Protein AF-A0A1W9R9Z6-F1 (afdb_monomer)

Foldseek 3Di:
DLCVLQVFQDQLLDPDLDLLLDDCAPQLVVVLVLVQVCVVVVLAAAAEAEDPQLCPVSSVVVSVVVDDPVDDDDDDPPDDDDDCPPVVVVVVVSHRHYGYRYAHDLVVLVVSSVSSCVSRVGDQEEEDPVLSVLLCVQCVRRSNSSSQLVSQLSVQCVVVSNSYRYPVSSVVSSVVVD

pLDDT: mean 88.65, std 10.04, range [54.34, 97.69]

Structure (mmCIF, N/CA/C/O backbone):
data_AF-A0A1W9R9Z6-F1
#
_entry.id   AF-A0A1W9R9Z6-F1
#
loop_
_atom_site.group_PDB
_atom_site.id
_atom_site.type_symbol
_atom_site.label_atom_id
_atom_site.label_alt_id
_atom_site.label_comp_id
_atom_site.label_asym_id
_atom_site.label_entity_id
_atom_site.label_seq_id
_atom_site.pdbx_PDB_ins_code
_atom_site.Cartn_x
_atom_site.Cartn_y
_atom_site.Cartn_z
_atom_site.occupancy
_atom_site.B_iso_or_equiv
_atom_site.auth_seq_id
_atom_site.auth_comp_id
_atom_site.auth_asym_id
_atom_site.auth_atom_id
_atom_site.pdbx_PDB_model_num
ATOM 1 N N . MET A 1 1 ? -21.416 -1.329 5.669 1.00 84.00 1 MET A N 1
ATOM 2 C CA . MET A 1 1 ? -21.763 -1.038 7.078 1.00 84.00 1 MET A CA 1
ATOM 3 C C . MET A 1 1 ? -20.663 -0.224 7.761 1.00 84.00 1 MET A C 1
ATOM 5 O O . MET A 1 1 ? -20.931 0.924 8.086 1.00 84.00 1 MET A O 1
ATOM 9 N N . TYR A 1 2 ? -19.414 -0.713 7.849 1.00 92.69 2 TYR A N 1
ATOM 10 C CA . TYR A 1 2 ? -18.311 0.063 8.453 1.00 92.69 2 TYR A CA 1
ATOM 11 C C . TYR A 1 2 ? -18.014 1.398 7.741 1.00 92.69 2 TYR A C 1
ATOM 13 O O . TYR A 1 2 ? -17.644 2.367 8.392 1.00 92.69 2 TYR A O 1
ATOM 21 N N . LEU A 1 3 ? -18.204 1.476 6.413 1.00 93.62 3 LEU A N 1
ATOM 22 C CA . LEU A 1 3 ? -17.973 2.713 5.652 1.00 93.62 3 LEU A CA 1
ATOM 23 C C . LEU A 1 3 ? -18.814 3.877 6.183 1.00 93.62 3 LEU A C 1
ATOM 25 O O . LEU A 1 3 ? -18.279 4.945 6.444 1.00 93.62 3 LEU A O 1
ATOM 29 N N . GLN A 1 4 ? -20.109 3.651 6.415 1.00 93.50 4 GLN A N 1
ATOM 30 C CA . GLN A 1 4 ? -21.003 4.668 6.975 1.00 93.50 4 GLN A CA 1
ATOM 31 C C . GLN A 1 4 ? -20.611 5.026 8.410 1.00 93.50 4 GLN A C 1
ATOM 33 O O . GLN A 1 4 ? -20.574 6.203 8.751 1.00 93.50 4 GLN A O 1
ATOM 38 N N . PHE A 1 5 ? -20.257 4.024 9.221 1.00 94.19 5 PHE A N 1
ATOM 39 C CA . PHE A 1 5 ? -19.813 4.227 10.600 1.00 94.19 5 PHE A CA 1
ATOM 40 C C . PHE A 1 5 ? -18.567 5.125 10.695 1.00 94.19 5 PHE A C 1
ATOM 42 O O . PHE A 1 5 ? -18.506 6.008 11.546 1.00 94.19 5 PHE A O 1
ATOM 49 N N . TYR A 1 6 ? -17.603 4.947 9.786 1.00 94.94 6 TYR A N 1
ATOM 50 C CA . TYR A 1 6 ? -16.378 5.751 9.726 1.00 94.94 6 TYR A CA 1
ATOM 51 C C . TYR A 1 6 ? -16.461 6.976 8.802 1.00 94.94 6 TYR A C 1
ATOM 53 O O . TYR A 1 6 ? -15.487 7.720 8.688 1.00 94.94 6 TYR A O 1
ATOM 61 N N . GLY A 1 7 ? -17.598 7.203 8.138 1.00 93.94 7 GLY A N 1
ATOM 62 C CA . GLY A 1 7 ? -17.772 8.300 7.181 1.00 93.94 7 GLY A CA 1
ATOM 63 C C . GLY A 1 7 ? -16.911 8.180 5.915 1.00 93.94 7 GLY A C 1
ATOM 64 O O . GLY A 1 7 ? -16.536 9.193 5.331 1.00 93.94 7 GLY A O 1
ATOM 65 N N . LEU A 1 8 ? -16.570 6.960 5.500 1.00 94.94 8 LEU A N 1
ATOM 66 C CA . LEU A 1 8 ? -15.811 6.663 4.284 1.00 94.94 8 LEU A CA 1
ATOM 67 C C . LEU A 1 8 ? -16.755 6.505 3.085 1.00 94.94 8 LEU A C 1
ATOM 69 O O . LEU A 1 8 ? -17.851 5.956 3.208 1.00 94.94 8 LEU A O 1
ATOM 73 N N . LYS A 1 9 ? -16.315 6.956 1.909 1.00 93.44 9 LYS A N 1
ATOM 74 C CA . LYS A 1 9 ? -17.087 6.877 0.657 1.00 93.44 9 LYS A CA 1
ATOM 75 C C . LYS A 1 9 ? -16.891 5.549 -0.067 1.00 93.44 9 LYS A C 1
ATOM 77 O O . LYS A 1 9 ? -17.807 5.065 -0.721 1.00 93.44 9 LYS A O 1
ATOM 82 N N . GLU A 1 10 ? -15.709 4.961 0.067 1.00 93.38 10 GLU A N 1
ATOM 83 C CA . GLU A 1 10 ? -15.330 3.699 -0.565 1.00 93.38 10 GLU A CA 1
ATOM 84 C C . GLU A 1 10 ? -14.295 2.948 0.295 1.00 93.38 10 GLU A C 1
ATOM 86 O O . GLU A 1 10 ? -13.687 3.559 1.178 1.00 93.38 10 GLU A O 1
ATOM 91 N N . PRO A 1 11 ? -14.088 1.635 0.087 1.00 93.31 11 PRO A N 1
ATOM 92 C CA . PRO A 1 11 ? -13.121 0.846 0.853 1.00 93.31 11 PRO A CA 1
ATOM 93 C C . PRO A 1 11 ? -11.670 1.328 0.659 1.00 93.31 11 PRO A C 1
ATOM 95 O O . PRO A 1 11 ? -11.115 1.170 -0.432 1.00 93.31 11 PRO A O 1
ATOM 98 N N . PRO A 1 12 ? -10.999 1.858 1.702 1.00 93.94 12 PRO A N 1
ATOM 99 C CA . PRO A 1 12 ? -9.642 2.385 1.574 1.00 93.94 12 PRO A CA 1
ATOM 100 C C . PRO A 1 12 ? -8.599 1.293 1.347 1.00 93.94 12 PRO A C 1
ATOM 102 O O . PRO A 1 12 ? -7.576 1.583 0.739 1.00 93.94 12 PRO A O 1
ATOM 105 N N . PHE A 1 13 ? -8.820 0.058 1.810 1.00 94.25 13 PHE A N 1
ATOM 106 C CA . PHE A 1 13 ? -7.827 -1.022 1.756 1.00 94.25 13 PHE A CA 1
ATOM 107 C C . PHE A 1 13 ? -8.260 -2.214 0.898 1.00 94.25 13 PHE A C 1
ATOM 109 O O . PHE A 1 13 ? -7.645 -3.279 0.954 1.00 94.25 13 PHE A O 1
ATOM 116 N N . GLY A 1 14 ? -9.244 -2.015 0.017 1.00 82.44 14 GLY A N 1
ATOM 117 C CA . GLY A 1 14 ? -9.693 -3.039 -0.922 1.00 82.44 14 GLY A CA 1
ATOM 118 C C . GLY A 1 14 ? -8.568 -3.600 -1.807 1.00 82.44 14 GLY A C 1
ATOM 119 O O . GLY A 1 14 ? -7.551 -2.947 -2.071 1.00 82.44 14 GLY A O 1
ATOM 120 N N . VAL A 1 15 ? -8.785 -4.826 -2.298 1.00 66.56 15 VAL A N 1
ATOM 121 C CA . VAL A 1 15 ? -7.849 -5.613 -3.134 1.00 66.56 15 VAL A CA 1
ATOM 122 C C . VAL A 1 15 ? -7.738 -5.067 -4.573 1.00 66.56 15 VAL A C 1
ATOM 124 O O . VAL A 1 15 ? -7.008 -5.600 -5.411 1.00 66.56 15 VAL A O 1
ATOM 127 N N . THR A 1 16 ? -8.446 -3.985 -4.894 1.00 63.84 16 THR A N 1
ATOM 128 C CA . THR A 1 16 ? -8.497 -3.415 -6.239 1.00 63.84 16 THR A CA 1
ATOM 129 C C . THR A 1 16 ? -7.155 -2.796 -6.645 1.00 63.84 16 THR A C 1
ATOM 131 O O . THR A 1 16 ? -6.545 -2.005 -5.929 1.00 63.84 16 THR A O 1
ATOM 134 N N . CYS A 1 17 ? -6.681 -3.157 -7.844 1.00 66.94 17 CYS A N 1
ATOM 135 C CA . CYS A 1 17 ? -5.532 -2.520 -8.499 1.00 66.94 17 CYS A CA 1
ATOM 136 C C . CYS A 1 17 ? -5.963 -1.208 -9.169 1.00 66.94 17 CYS A C 1
ATOM 138 O O . CYS A 1 17 ? -5.864 -1.083 -10.397 1.00 66.94 17 CYS A O 1
ATOM 140 N N . ASP A 1 18 ? -6.493 -0.297 -8.359 1.00 80.06 18 ASP A N 1
ATOM 141 C CA . ASP A 1 18 ? -6.967 1.019 -8.764 1.00 80.06 18 ASP A CA 1
ATOM 142 C C . ASP A 1 18 ? -5.857 2.061 -8.577 1.00 80.06 18 ASP A C 1
ATOM 144 O O . ASP A 1 18 ? -5.264 2.191 -7.502 1.00 80.06 18 ASP A O 1
ATOM 148 N N . LEU A 1 19 ? -5.557 2.792 -9.651 1.00 83.56 19 LEU A N 1
ATOM 149 C CA . LEU A 1 19 ? -4.496 3.791 -9.671 1.00 83.56 19 LEU A CA 1
ATOM 150 C C . LEU A 1 19 ? -4.815 5.012 -8.806 1.00 83.56 19 LEU A C 1
ATOM 152 O O . LEU A 1 19 ? -3.881 5.685 -8.373 1.00 83.56 19 LEU A O 1
ATOM 156 N N . GLN A 1 20 ? -6.080 5.280 -8.465 1.00 86.50 20 GLN A N 1
ATOM 157 C CA . GLN A 1 20 ? -6.397 6.385 -7.552 1.00 86.50 20 GLN A CA 1
ATOM 158 C C . GLN A 1 20 ? -5.815 6.172 -6.142 1.00 86.50 20 GLN A C 1
ATOM 160 O O . GLN A 1 20 ? -5.528 7.142 -5.435 1.00 86.50 20 GLN A O 1
ATOM 165 N N . PHE A 1 21 ? -5.603 4.905 -5.766 1.00 88.69 21 PHE A N 1
ATOM 166 C CA . PHE A 1 21 ? -4.977 4.471 -4.519 1.00 88.69 21 PHE A CA 1
ATOM 167 C C . PHE A 1 21 ? -3.489 4.135 -4.680 1.00 88.69 21 PHE A C 1
ATOM 169 O O . PHE A 1 21 ? -2.869 3.615 -3.748 1.00 88.69 21 PHE A O 1
ATOM 176 N N . PHE A 1 22 ? -2.884 4.445 -5.829 1.00 90.25 22 PHE A N 1
ATOM 177 C CA . PHE A 1 22 ? -1.457 4.243 -6.025 1.00 90.25 22 PHE A CA 1
ATOM 178 C C . PHE A 1 22 ? -0.651 5.282 -5.241 1.00 90.25 22 PHE A C 1
ATOM 180 O O . PHE A 1 22 ? -0.592 6.461 -5.588 1.00 90.25 22 PHE A O 1
ATOM 187 N N . PHE A 1 23 ? -0.017 4.822 -4.166 1.00 91.56 23 PHE A N 1
ATOM 188 C CA . PHE A 1 23 ? 0.947 5.601 -3.406 1.00 91.56 23 PHE A CA 1
ATOM 189 C C . PHE A 1 23 ? 2.345 5.420 -4.003 1.00 91.56 23 PHE A C 1
ATOM 191 O O . PHE A 1 23 ? 2.901 4.321 -3.998 1.00 91.56 23 PHE A O 1
ATOM 198 N N . GLU A 1 24 ? 2.924 6.512 -4.494 1.00 89.38 24 GLU A N 1
ATOM 199 C CA . GLU A 1 24 ? 4.284 6.533 -5.031 1.00 89.38 24 GLU A CA 1
ATOM 200 C C . GLU A 1 24 ? 5.318 6.601 -3.897 1.00 89.38 24 GLU A C 1
ATOM 202 O O . GLU A 1 24 ? 5.844 7.673 -3.574 1.00 89.38 24 GLU A O 1
ATOM 207 N N . GLY A 1 25 ? 5.608 5.444 -3.295 1.00 91.75 25 GLY A N 1
ATOM 208 C CA . GLY A 1 25 ? 6.746 5.278 -2.391 1.00 91.75 25 GLY A CA 1
ATOM 209 C C . GLY A 1 25 ? 8.078 5.558 -3.094 1.00 91.75 25 GLY A C 1
ATOM 210 O O . GLY A 1 25 ? 8.159 5.600 -4.326 1.00 91.75 25 GLY A O 1
ATOM 211 N N . SER A 1 26 ? 9.139 5.746 -2.315 1.00 92.75 26 SER A N 1
ATOM 212 C CA . SER A 1 26 ? 10.501 5.988 -2.810 1.00 92.75 26 SER A CA 1
ATOM 213 C C . SER A 1 26 ? 10.929 4.948 -3.851 1.00 92.75 26 SER A C 1
ATOM 215 O O . SER A 1 26 ? 11.309 5.314 -4.964 1.00 92.75 26 SER A O 1
ATOM 217 N N . SER A 1 27 ? 10.738 3.660 -3.550 1.00 92.81 27 SER A N 1
ATOM 218 C CA . SER A 1 27 ? 11.100 2.580 -4.471 1.00 92.81 27 SER A CA 1
ATOM 219 C C . SER A 1 27 ? 10.244 2.560 -5.747 1.00 92.81 27 SER A C 1
ATOM 221 O O . SER A 1 27 ? 10.764 2.324 -6.836 1.00 92.81 27 SER A O 1
ATOM 223 N N . HIS A 1 28 ? 8.945 2.888 -5.674 1.00 92.81 28 HIS A N 1
ATOM 224 C CA . HIS A 1 28 ? 8.102 3.006 -6.875 1.00 92.81 28 HIS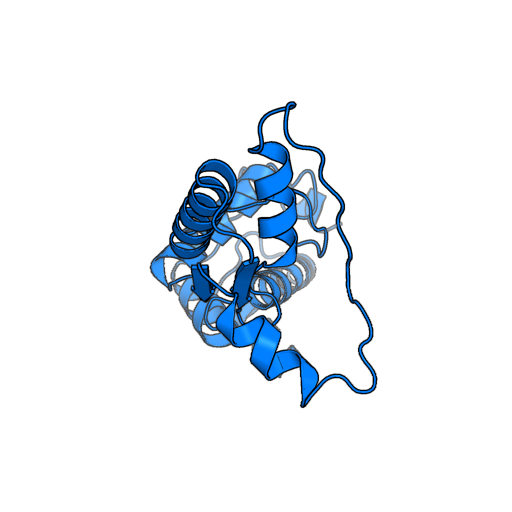 A CA 1
ATOM 225 C C . HIS A 1 28 ? 8.533 4.170 -7.767 1.00 92.81 28 HIS A C 1
ATOM 227 O O . HIS A 1 28 ? 8.545 4.018 -8.988 1.00 92.81 28 HIS A O 1
ATOM 233 N N . LYS A 1 29 ? 8.907 5.315 -7.184 1.00 92.81 29 LYS A N 1
ATOM 234 C CA . LYS A 1 29 ? 9.388 6.485 -7.938 1.00 92.81 29 LYS A CA 1
ATOM 235 C C . LYS A 1 29 ? 10.675 6.176 -8.689 1.00 92.81 29 LYS A C 1
ATOM 237 O O . LYS A 1 29 ? 10.768 6.450 -9.884 1.00 92.81 29 LYS A O 1
ATOM 242 N N . GLU A 1 30 ? 11.641 5.570 -8.009 1.00 93.44 30 GLU A N 1
ATOM 243 C CA . GLU A 1 30 ? 12.903 5.142 -8.615 1.00 93.44 30 GLU A CA 1
ATOM 244 C C . GLU A 1 30 ? 12.685 4.079 -9.701 1.00 93.44 30 GLU A C 1
ATOM 246 O O . GLU A 1 30 ? 13.268 4.170 -10.787 1.00 93.44 30 GLU A O 1
ATOM 251 N N . ALA A 1 31 ? 11.800 3.106 -9.454 1.00 93.56 31 ALA A N 1
ATOM 252 C CA . ALA A 1 31 ? 11.441 2.092 -10.439 1.00 93.56 31 ALA A CA 1
ATOM 253 C C . ALA A 1 31 ? 10.801 2.715 -11.689 1.00 93.56 31 ALA A C 1
ATOM 255 O O . ALA A 1 31 ? 11.206 2.391 -12.806 1.00 93.56 31 ALA A O 1
ATOM 256 N N . LEU A 1 32 ? 9.838 3.634 -11.523 1.00 92.88 32 LEU A N 1
ATOM 257 C CA . LEU A 1 32 ? 9.211 4.356 -12.636 1.00 92.88 32 LEU A CA 1
ATOM 258 C C . LEU A 1 32 ? 10.237 5.169 -13.422 1.00 92.88 32 LEU A C 1
ATOM 260 O O . LEU A 1 32 ? 10.245 5.098 -14.648 1.00 92.88 32 LEU A O 1
ATOM 264 N N . ALA A 1 33 ? 11.119 5.905 -12.743 1.00 91.50 33 ALA A N 1
ATOM 265 C CA . ALA A 1 33 ? 12.170 6.677 -13.398 1.00 91.50 33 ALA A CA 1
ATOM 266 C C . ALA A 1 33 ? 13.101 5.770 -14.220 1.00 91.50 33 ALA A C 1
ATOM 268 O O . ALA A 1 33 ? 13.371 6.059 -15.387 1.00 91.50 33 ALA A O 1
ATOM 269 N N . SER A 1 34 ? 13.510 4.633 -13.649 1.00 90.88 34 SER A N 1
ATOM 270 C CA . SER A 1 34 ? 14.348 3.631 -14.321 1.00 90.88 34 SER A CA 1
ATOM 271 C C . SER A 1 34 ? 13.660 3.031 -15.551 1.00 90.88 34 SER A C 1
ATOM 273 O O . SER A 1 34 ? 14.288 2.870 -16.598 1.00 90.88 34 SER A O 1
ATOM 275 N N . LEU A 1 35 ? 12.361 2.730 -15.447 1.00 91.56 35 LEU A N 1
ATOM 276 C CA . LEU A 1 35 ? 11.544 2.205 -16.544 1.00 91.56 35 LEU A CA 1
ATOM 277 C C . LEU A 1 35 ? 11.384 3.226 -17.671 1.00 91.56 35 LEU A C 1
ATOM 279 O O . LEU A 1 35 ? 11.645 2.909 -18.829 1.00 91.56 35 LEU A O 1
ATOM 283 N N . ILE A 1 36 ? 10.991 4.456 -17.336 1.00 90.44 36 ILE A N 1
ATOM 284 C CA . ILE A 1 36 ? 10.792 5.537 -18.307 1.00 90.44 36 ILE A CA 1
ATOM 285 C C . ILE A 1 36 ? 12.102 5.838 -19.035 1.00 90.44 36 ILE A C 1
ATOM 287 O O . ILE A 1 36 ? 12.107 5.943 -20.260 1.00 90.44 36 ILE A O 1
ATOM 291 N N . TYR A 1 37 ? 13.213 5.938 -18.303 1.00 89.44 37 TYR A N 1
ATOM 292 C CA . TYR A 1 37 ? 14.535 6.135 -18.891 1.00 89.44 37 TYR A CA 1
ATOM 293 C C . TYR A 1 37 ? 14.916 4.973 -19.816 1.00 89.44 37 TYR A C 1
ATOM 295 O O . TYR A 1 37 ? 15.281 5.196 -20.968 1.00 89.44 37 TYR A O 1
ATOM 303 N N . GLY A 1 38 ? 14.765 3.728 -19.354 1.00 89.44 38 GLY A N 1
ATOM 304 C CA . GLY A 1 38 ? 15.086 2.546 -20.149 1.00 89.44 38 GLY A CA 1
ATOM 305 C C . GLY A 1 38 ? 14.285 2.455 -21.453 1.00 89.44 38 GLY A C 1
ATOM 306 O O . GLY A 1 38 ? 14.834 2.070 -22.486 1.00 89.44 38 GLY A O 1
ATOM 307 N N . ILE A 1 39 ? 13.011 2.857 -21.424 1.00 88.94 39 ILE A N 1
ATOM 308 C CA . ILE A 1 39 ? 12.136 2.896 -22.604 1.00 88.94 39 ILE A CA 1
ATOM 309 C C . ILE A 1 39 ? 12.549 4.021 -23.559 1.00 88.94 39 ILE A C 1
ATOM 311 O O . ILE A 1 39 ? 12.677 3.774 -24.758 1.00 88.94 39 ILE A O 1
ATOM 315 N N . LYS A 1 40 ? 12.798 5.236 -23.049 1.00 87.31 40 LYS A N 1
ATOM 316 C CA . LYS A 1 40 ? 13.209 6.394 -23.866 1.00 87.31 40 LYS A CA 1
ATOM 317 C C . LYS A 1 40 ? 14.529 6.151 -24.595 1.00 87.31 40 LYS A C 1
ATOM 319 O O . LYS A 1 40 ? 14.616 6.390 -25.794 1.00 87.31 40 LYS A O 1
ATOM 324 N N . GLU A 1 41 ? 15.508 5.592 -23.893 1.00 88.88 41 GLU A N 1
ATOM 325 C CA . GLU A 1 41 ? 16.829 5.268 -24.439 1.00 88.88 41 GLU A CA 1
ATOM 326 C C . GLU A 1 41 ? 16.852 3.949 -25.232 1.00 88.88 41 GLU A C 1
ATOM 328 O O . GLU A 1 41 ? 17.915 3.498 -25.655 1.00 88.88 41 GLU A O 1
ATOM 333 N N . LYS A 1 42 ? 15.695 3.292 -25.417 1.00 86.50 42 LYS A N 1
ATOM 334 C CA . LYS A 1 42 ? 15.555 2.012 -26.132 1.00 86.50 42 LYS A CA 1
ATOM 335 C C . LYS A 1 42 ? 16.527 0.938 -25.626 1.00 86.50 42 LYS A C 1
ATOM 337 O O . LYS A 1 42 ? 17.059 0.151 -26.408 1.00 86.50 42 LYS A O 1
ATOM 342 N N . LYS A 1 43 ? 16.725 0.858 -24.305 1.00 81.94 43 LYS A N 1
ATOM 343 C CA . LYS A 1 43 ? 17.722 -0.015 -23.654 1.00 81.94 43 LYS A CA 1
ATOM 344 C C . LYS A 1 43 ? 17.388 -1.517 -23.705 1.00 81.94 43 LYS A C 1
ATOM 346 O O . LYS A 1 43 ? 17.980 -2.305 -22.980 1.00 81.94 43 LYS A O 1
ATOM 351 N N . GLY A 1 44 ? 16.465 -1.950 -24.563 1.00 85.38 44 GLY A N 1
ATOM 352 C CA . GLY A 1 44 ? 16.077 -3.353 -24.691 1.00 85.38 44 GLY A CA 1
ATOM 353 C C . GLY A 1 44 ? 15.264 -3.849 -23.492 1.00 85.38 44 GLY A C 1
ATOM 354 O O . GLY A 1 44 ? 14.231 -3.266 -23.168 1.00 85.38 44 GLY A O 1
ATOM 355 N N . LEU A 1 45 ? 15.687 -4.954 -22.863 1.00 88.12 45 LEU A N 1
ATOM 356 C CA . LEU A 1 45 ? 14.923 -5.579 -21.778 1.00 88.12 45 LEU A CA 1
ATOM 357 C C . LEU A 1 45 ? 15.170 -4.883 -20.436 1.00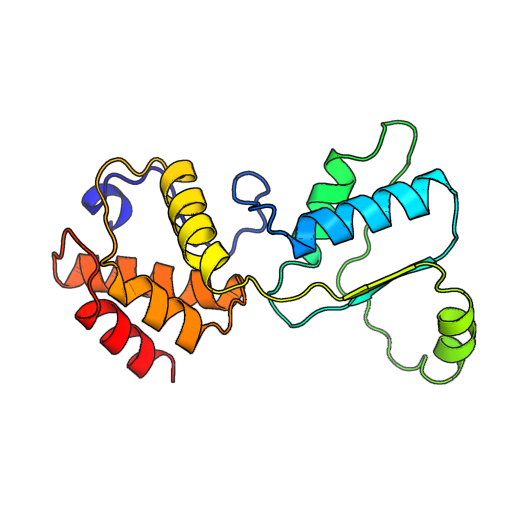 88.12 45 LEU A C 1
ATOM 359 O O . LEU A 1 45 ? 16.311 -4.663 -20.023 1.00 88.12 45 LEU A O 1
ATOM 363 N N . ILE A 1 46 ? 14.079 -4.625 -19.719 1.00 89.75 46 ILE A N 1
ATOM 364 C CA . ILE A 1 46 ? 14.077 -4.082 -18.361 1.00 89.75 46 ILE A CA 1
ATOM 365 C C . ILE A 1 46 ? 13.417 -5.109 -17.441 1.00 89.75 46 ILE A C 1
ATOM 367 O O . ILE A 1 46 ? 12.324 -5.593 -17.733 1.00 89.75 46 ILE A O 1
ATOM 371 N N . LEU A 1 47 ? 14.073 -5.450 -16.334 1.00 89.19 47 LEU A N 1
ATOM 372 C CA . LEU A 1 47 ? 13.575 -6.390 -15.336 1.00 89.19 47 LEU A CA 1
ATOM 373 C C . LEU A 1 47 ? 13.219 -5.654 -14.045 1.00 89.19 47 LEU A C 1
ATOM 375 O O . LEU A 1 47 ? 14.087 -5.070 -13.397 1.00 89.19 47 LEU A O 1
ATOM 379 N N . ILE A 1 48 ? 11.960 -5.779 -13.630 1.00 90.44 48 ILE A N 1
ATOM 380 C CA . ILE A 1 48 ? 11.514 -5.413 -12.285 1.00 90.44 48 ILE A CA 1
ATOM 381 C C . ILE A 1 48 ? 11.308 -6.689 -11.477 1.00 90.44 48 ILE A C 1
ATOM 383 O O . ILE A 1 48 ? 10.488 -7.536 -11.833 1.00 90.44 48 ILE A O 1
ATOM 387 N N . THR A 1 49 ? 12.042 -6.824 -10.378 1.00 90.56 49 THR A N 1
ATOM 388 C CA . THR A 1 49 ? 11.806 -7.866 -9.368 1.00 90.56 49 THR A CA 1
ATOM 389 C C . THR A 1 49 ? 11.230 -7.245 -8.100 1.00 90.56 49 THR A C 1
ATOM 391 O O . THR A 1 49 ? 11.100 -6.031 -8.007 1.00 90.56 49 THR A O 1
ATOM 394 N N . GLY A 1 50 ? 10.818 -8.067 -7.142 1.00 90.25 50 GLY A N 1
ATOM 395 C CA . GLY A 1 50 ? 10.242 -7.607 -5.879 1.00 90.25 50 GLY A CA 1
ATOM 396 C C . GLY A 1 50 ? 9.412 -8.711 -5.247 1.00 90.25 50 GLY A C 1
ATOM 397 O O . GLY A 1 50 ? 8.978 -9.633 -5.950 1.00 90.25 50 GLY A O 1
ATOM 398 N N . GLU A 1 51 ? 9.154 -8.616 -3.953 1.00 90.06 51 GLU A N 1
ATOM 399 C CA . GLU A 1 51 ? 8.370 -9.614 -3.226 1.00 90.06 51 GLU A CA 1
ATOM 400 C C . GLU A 1 51 ? 6.902 -9.660 -3.677 1.00 90.06 51 GLU A C 1
ATOM 402 O O . GLU A 1 51 ? 6.407 -8.825 -4.450 1.00 90.06 51 GLU A O 1
ATOM 407 N N . VAL A 1 52 ? 6.173 -10.692 -3.264 1.00 89.06 52 VAL A N 1
ATOM 408 C CA . VAL A 1 52 ? 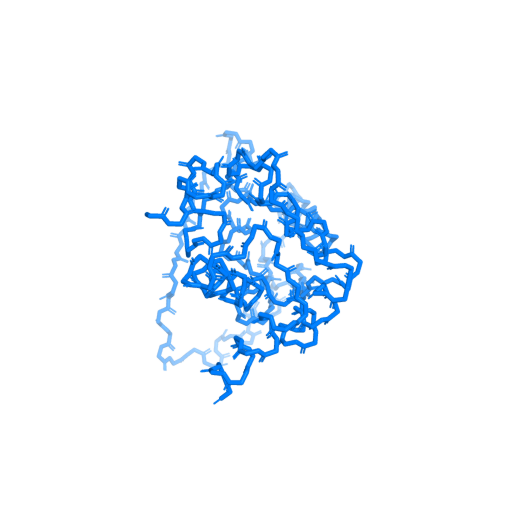4.742 -10.797 -3.564 1.00 89.06 52 VAL A CA 1
ATOM 409 C C . VAL A 1 52 ? 4.000 -9.675 -2.830 1.00 89.06 52 VAL A C 1
ATOM 411 O O . VAL A 1 52 ? 4.152 -9.496 -1.634 1.00 89.06 52 VAL A O 1
ATOM 414 N N . GLY A 1 53 ? 3.182 -8.901 -3.551 1.00 88.31 53 GLY A N 1
ATOM 415 C CA . GLY A 1 53 ? 2.362 -7.845 -2.941 1.00 88.31 53 GLY A CA 1
ATOM 416 C C . GLY A 1 53 ? 2.994 -6.448 -2.851 1.00 88.31 53 GLY A C 1
ATOM 417 O O . GLY A 1 53 ? 2.270 -5.518 -2.512 1.00 88.31 53 GLY A O 1
ATOM 418 N N . VAL A 1 54 ? 4.261 -6.252 -3.249 1.00 92.38 54 VAL A N 1
ATOM 419 C CA . VAL A 1 54 ? 4.940 -4.924 -3.271 1.00 92.38 54 VAL A CA 1
ATOM 420 C C . VAL A 1 54 ? 4.432 -3.956 -4.348 1.00 92.38 54 VAL A C 1
ATOM 422 O O . VAL A 1 54 ? 4.820 -2.794 -4.403 1.00 92.38 54 VAL A O 1
ATOM 425 N N . GLY A 1 55 ? 3.544 -4.422 -5.229 1.00 90.56 55 GLY A N 1
ATOM 426 C CA . GLY A 1 55 ? 2.917 -3.564 -6.232 1.00 90.56 55 GLY A CA 1
ATOM 427 C C . GLY A 1 55 ? 3.588 -3.558 -7.609 1.00 90.56 55 GLY A C 1
ATOM 428 O O . GLY A 1 55 ? 3.452 -2.592 -8.349 1.00 90.56 55 GLY A O 1
ATOM 429 N N . LYS A 1 56 ? 4.250 -4.647 -8.015 1.00 91.56 56 LYS A N 1
ATOM 430 C CA . LYS A 1 56 ? 4.775 -4.783 -9.391 1.00 91.56 56 LYS A CA 1
ATOM 431 C C . LYS A 1 56 ? 3.690 -4.547 -10.459 1.00 91.56 56 LYS A C 1
ATOM 433 O O . LYS A 1 56 ? 3.906 -3.804 -11.405 1.00 91.56 56 LYS A O 1
ATOM 438 N N . THR A 1 57 ? 2.496 -5.116 -10.277 1.00 89.31 57 THR A N 1
ATOM 439 C CA . THR A 1 57 ? 1.375 -4.937 -11.218 1.00 89.31 57 THR A CA 1
ATOM 440 C C . THR A 1 57 ? 0.839 -3.504 -11.234 1.00 89.31 57 THR A C 1
ATOM 442 O O . THR A 1 57 ? 0.538 -2.989 -12.308 1.00 89.31 57 THR A O 1
ATOM 445 N N . ILE A 1 58 ? 0.737 -2.842 -10.072 1.00 89.81 58 ILE A N 1
ATOM 446 C CA . ILE A 1 58 ? 0.281 -1.444 -10.024 1.00 89.81 58 ILE A CA 1
ATOM 447 C C . ILE A 1 58 ? 1.328 -0.509 -10.641 1.00 89.81 58 ILE A C 1
ATOM 449 O O . ILE A 1 58 ? 0.961 0.401 -11.373 1.00 89.81 58 ILE A O 1
ATOM 453 N N . LEU A 1 59 ? 2.620 -0.807 -10.462 1.00 90.88 59 LEU A N 1
ATOM 454 C CA . LEU A 1 59 ? 3.722 -0.107 -11.119 1.00 90.88 59 LEU A CA 1
ATOM 455 C C . LEU A 1 59 ? 3.625 -0.212 -12.648 1.00 90.88 59 LEU A C 1
ATOM 457 O O . LEU A 1 59 ? 3.763 0.799 -13.330 1.00 90.88 59 LEU A O 1
ATOM 461 N N . CYS A 1 60 ? 3.346 -1.403 -13.193 1.00 89.62 60 CYS A N 1
ATOM 462 C CA . CYS A 1 60 ? 3.131 -1.575 -14.633 1.00 89.62 60 CYS A CA 1
ATOM 463 C C . CYS A 1 60 ? 1.964 -0.720 -15.140 1.00 89.62 60 CYS A C 1
ATOM 465 O O . CYS A 1 60 ? 2.097 -0.071 -16.171 1.00 89.62 60 CYS A O 1
ATOM 467 N N . LYS A 1 61 ? 0.842 -0.676 -14.410 1.00 88.81 61 LYS A N 1
ATOM 468 C CA . LYS A 1 61 ? -0.290 0.192 -14.764 1.00 88.81 61 LYS A CA 1
ATOM 469 C C . LYS A 1 61 ? 0.069 1.678 -14.696 1.00 88.81 61 LYS A C 1
ATOM 471 O O . LYS A 1 61 ? -0.218 2.407 -15.635 1.00 88.81 61 LYS A O 1
ATOM 476 N N . ALA A 1 62 ? 0.752 2.107 -13.637 1.00 90.44 62 ALA A N 1
ATOM 477 C CA . ALA A 1 62 ? 1.189 3.490 -13.473 1.00 90.44 62 ALA A CA 1
ATOM 478 C C . ALA A 1 62 ? 2.189 3.918 -14.558 1.00 90.44 62 ALA A C 1
ATOM 480 O O . ALA A 1 62 ? 2.179 5.066 -14.991 1.00 90.44 62 ALA A O 1
ATOM 481 N N . LEU A 1 63 ? 3.040 2.997 -15.021 1.00 91.12 63 LEU A N 1
ATOM 482 C CA . LEU A 1 63 ? 3.922 3.242 -16.155 1.00 91.12 63 LEU A CA 1
ATOM 483 C C . LEU A 1 63 ? 3.114 3.530 -17.424 1.00 91.12 63 LEU A C 1
ATOM 485 O O . LEU A 1 63 ? 3.444 4.480 -18.120 1.00 91.12 63 LEU A O 1
ATOM 489 N N . MET A 1 64 ? 2.062 2.755 -17.709 1.00 88.31 64 MET A N 1
ATOM 490 C CA . MET A 1 64 ? 1.241 2.942 -18.914 1.00 88.31 64 MET A CA 1
ATOM 491 C C . MET A 1 64 ? 0.601 4.333 -18.980 1.00 88.31 64 MET A C 1
ATOM 493 O O . MET A 1 64 ? 0.629 4.940 -20.042 1.00 88.31 64 MET A O 1
ATOM 497 N N . GLU A 1 65 ? 0.128 4.868 -17.852 1.00 87.94 65 GLU A N 1
ATOM 498 C CA . GLU A 1 65 ? -0.404 6.242 -17.769 1.00 87.94 65 GLU A CA 1
ATOM 499 C C . GLU A 1 65 ? 0.662 7.323 -18.016 1.00 87.94 65 GLU A C 1
ATOM 501 O O . GLU A 1 65 ? 0.354 8.423 -18.468 1.00 87.94 65 GLU A O 1
ATOM 506 N N . LYS A 1 66 ? 1.932 7.036 -17.697 1.00 88.38 66 LYS A N 1
ATOM 507 C CA . LYS A 1 66 ? 3.048 7.990 -17.827 1.00 88.38 66 LYS A CA 1
ATOM 508 C C . LYS A 1 66 ? 3.779 7.884 -19.169 1.00 88.38 66 LYS A C 1
ATOM 510 O O . LYS A 1 66 ? 4.661 8.703 -19.444 1.00 88.38 66 LYS A O 1
ATOM 515 N N . LEU A 1 67 ? 3.474 6.877 -19.989 1.00 87.31 67 LEU A N 1
ATOM 516 C CA . LEU A 1 67 ? 4.092 6.711 -21.300 1.00 87.31 67 LEU A CA 1
ATOM 517 C C . LEU A 1 67 ? 3.454 7.661 -22.326 1.00 87.31 67 LEU A C 1
ATOM 519 O O . LEU A 1 67 ? 2.244 7.874 -22.308 1.00 87.31 67 LEU A O 1
ATOM 523 N N . PRO A 1 68 ? 4.250 8.237 -23.245 1.00 82.94 68 PRO A N 1
ATOM 524 C CA . PRO A 1 68 ? 3.708 9.084 -24.297 1.00 82.94 68 PRO A CA 1
ATOM 525 C C . PRO A 1 68 ? 2.846 8.265 -25.264 1.00 82.94 68 PRO A C 1
ATOM 527 O O . PRO A 1 68 ? 3.119 7.090 -25.514 1.00 82.94 68 PRO A O 1
ATOM 530 N N . SER A 1 69 ? 1.862 8.916 -25.888 1.00 83.31 69 SER A N 1
ATOM 531 C CA . SER A 1 69 ? 0.934 8.303 -26.855 1.00 83.31 69 SER A CA 1
ATOM 532 C C . SER A 1 69 ? 1.612 7.685 -28.086 1.00 83.31 69 SER A C 1
ATOM 534 O O . SER A 1 69 ? 1.009 6.877 -28.788 1.00 83.31 69 SER A O 1
ATOM 536 N N . SER A 1 70 ? 2.878 8.024 -28.345 1.00 85.06 70 SER A N 1
ATOM 537 C CA . SER A 1 70 ? 3.704 7.425 -29.398 1.00 85.06 70 SER A CA 1
ATOM 538 C C . SER A 1 70 ? 4.162 5.993 -29.091 1.00 85.06 70 SER A C 1
ATOM 540 O O . SER A 1 70 ? 4.644 5.297 -29.988 1.00 85.06 70 SER A O 1
ATOM 542 N N . VAL A 1 71 ? 4.024 5.529 -27.845 1.00 84.75 71 VAL A N 1
ATOM 543 C CA . VAL A 1 71 ? 4.423 4.184 -27.420 1.00 84.75 71 VAL A CA 1
ATOM 544 C C . VAL A 1 71 ? 3.206 3.266 -27.427 1.00 84.75 71 VAL A C 1
ATOM 546 O O . VAL A 1 71 ? 2.290 3.410 -26.624 1.00 84.75 71 VAL A O 1
ATOM 549 N N . ARG A 1 72 ? 3.215 2.264 -28.311 1.00 85.19 72 ARG A N 1
ATOM 550 C CA . ARG A 1 72 ? 2.232 1.174 -28.267 1.00 85.19 72 ARG A CA 1
ATOM 551 C C . ARG A 1 72 ? 2.615 0.184 -27.174 1.00 85.19 72 ARG A C 1
ATOM 553 O O . ARG A 1 72 ? 3.729 -0.339 -27.182 1.00 85.19 72 ARG A O 1
ATOM 560 N N . VAL A 1 73 ? 1.687 -0.090 -26.262 1.00 85.81 73 VAL A N 1
ATOM 561 C CA . VAL A 1 73 ? 1.899 -0.999 -25.130 1.00 85.81 73 VAL A CA 1
ATOM 562 C C . VAL A 1 73 ? 1.094 -2.281 -25.324 1.00 85.81 73 VAL A C 1
ATOM 564 O O . VAL A 1 73 ? -0.082 -2.237 -25.670 1.00 85.81 73 VAL A O 1
ATOM 567 N N . SER A 1 74 ? 1.727 -3.425 -25.063 1.00 86.56 74 SER A N 1
ATOM 568 C CA . SER A 1 74 ? 1.054 -4.713 -24.878 1.00 86.56 74 SER A CA 1
ATOM 569 C C . SER A 1 74 ? 1.448 -5.279 -23.516 1.00 86.56 74 SER A C 1
ATOM 571 O O . SER A 1 74 ? 2.634 -5.310 -23.181 1.00 86.56 74 SER A O 1
ATOM 573 N N . LEU A 1 75 ? 0.460 -5.683 -22.715 1.00 83.19 75 LEU A N 1
ATOM 574 C CA . LEU A 1 75 ? 0.654 -6.185 -21.357 1.00 83.19 75 LEU A CA 1
ATOM 575 C C . LEU A 1 75 ? 0.277 -7.667 -21.287 1.00 83.19 75 LEU A C 1
ATOM 577 O O . LEU A 1 75 ? -0.881 -8.030 -21.472 1.00 83.19 75 LEU A O 1
ATOM 581 N N . LEU A 1 76 ? 1.252 -8.508 -20.951 1.00 82.31 76 LEU A N 1
ATOM 582 C CA . LEU A 1 76 ? 1.051 -9.928 -20.665 1.00 82.31 76 LEU A CA 1
ATOM 583 C C . LEU A 1 76 ? 1.128 -10.146 -19.153 1.00 82.31 76 LEU A C 1
ATOM 585 O O . LEU A 1 76 ? 2.169 -9.913 -18.537 1.00 82.31 76 LEU A O 1
ATOM 589 N N . LEU A 1 77 ? 0.025 -10.584 -18.551 1.00 76.00 77 LEU A N 1
ATOM 590 C CA . LEU A 1 77 ? -0.054 -10.889 -17.123 1.00 76.00 77 LEU A CA 1
ATOM 591 C C . LEU A 1 77 ? 0.025 -12.402 -16.905 1.00 76.00 77 LEU A C 1
ATOM 593 O O . LEU A 1 77 ? -0.625 -13.160 -17.615 1.00 76.00 77 LEU A O 1
ATOM 597 N N . ASN A 1 78 ? 0.797 -12.823 -15.899 1.00 69.69 78 ASN A N 1
ATOM 598 C CA . ASN A 1 78 ? 0.943 -14.221 -15.471 1.00 69.69 78 ASN A CA 1
ATOM 599 C C . ASN A 1 78 ? 1.267 -15.221 -16.605 1.00 69.69 78 ASN A C 1
ATOM 601 O O . ASN A 1 78 ? 0.568 -16.226 -16.745 1.00 69.69 78 ASN A O 1
ATOM 605 N N . PRO A 1 79 ? 2.314 -14.988 -17.419 1.00 63.75 79 PRO A N 1
ATOM 606 C CA . PRO A 1 79 ? 2.706 -15.963 -18.428 1.00 63.75 79 PRO A CA 1
ATOM 607 C C . PRO A 1 79 ? 3.172 -17.259 -17.748 1.00 63.75 79 PRO A C 1
ATOM 609 O O . PRO A 1 79 ? 4.123 -17.257 -16.963 1.00 63.75 79 PRO A O 1
ATOM 612 N N . TYR A 1 80 ? 2.491 -18.366 -18.038 1.00 62.91 80 TYR A N 1
ATOM 613 C CA . TYR A 1 80 ? 2.900 -19.693 -17.588 1.00 62.91 80 TYR A CA 1
ATOM 614 C C . TYR A 1 80 ? 4.082 -20.150 -18.449 1.00 62.91 80 TYR A C 1
ATOM 616 O O . TYR A 1 80 ? 3.964 -20.246 -19.670 1.00 62.91 80 TYR A O 1
ATOM 624 N N . PHE A 1 81 ? 5.235 -20.411 -17.834 1.00 62.03 81 PHE A N 1
ATOM 625 C CA . PHE A 1 81 ? 6.425 -20.889 -18.537 1.00 62.03 81 PHE A CA 1
ATOM 626 C C . PHE A 1 81 ? 6.805 -22.265 -18.002 1.00 62.03 81 PHE A C 1
ATOM 628 O O . PHE A 1 81 ? 7.376 -22.368 -16.920 1.00 62.03 81 PHE A O 1
ATOM 635 N N . SER A 1 82 ? 6.490 -23.319 -18.755 1.00 58.41 82 SER A N 1
ATOM 636 C CA . SER A 1 82 ? 6.714 -24.699 -18.319 1.00 58.41 82 SER A CA 1
ATOM 637 C C . SER A 1 82 ? 8.182 -25.148 -18.369 1.00 58.41 82 SER A C 1
ATOM 639 O O . SER A 1 82 ? 8.521 -26.053 -17.623 1.00 58.41 82 SER A O 1
ATOM 641 N N . GLU A 1 83 ? 9.082 -24.537 -19.168 1.00 55.34 83 GLU A N 1
ATOM 642 C CA . GLU A 1 83 ? 10.388 -25.194 -19.434 1.00 55.34 83 GLU A CA 1
ATOM 643 C C . GLU A 1 83 ? 11.551 -24.309 -19.977 1.00 55.34 83 GLU A C 1
ATOM 645 O O . GLU A 1 83 ? 12.361 -24.739 -20.795 1.00 55.34 83 GLU A O 1
ATOM 650 N N . ILE A 1 84 ? 11.702 -23.043 -19.554 1.00 56.56 84 ILE A N 1
ATOM 651 C CA . ILE A 1 84 ? 12.673 -22.094 -20.181 1.00 56.56 84 ILE A CA 1
ATOM 652 C C . ILE A 1 84 ? 13.985 -21.912 -19.381 1.00 56.56 84 ILE A C 1
ATOM 654 O O . ILE A 1 84 ? 14.731 -20.961 -19.597 1.00 56.56 84 ILE A O 1
ATOM 658 N N . GLN A 1 85 ? 14.355 -22.803 -18.458 1.00 56.50 85 GLN A N 1
ATOM 659 C CA . GLN A 1 85 ? 15.504 -22.531 -17.570 1.00 56.50 85 GLN A CA 1
ATOM 660 C C . GLN A 1 85 ? 16.848 -22.305 -18.304 1.00 56.50 85 GLN A C 1
ATOM 662 O O . GLN A 1 85 ? 17.600 -21.401 -17.921 1.00 56.50 85 GLN A O 1
ATOM 667 N N . SER A 1 86 ? 17.132 -23.030 -19.397 1.00 54.34 86 SER A N 1
ATOM 668 C CA . SER A 1 86 ? 18.369 -22.843 -20.182 1.00 54.34 86 SER A CA 1
ATOM 669 C C . SER A 1 86 ? 18.321 -21.609 -21.102 1.00 54.34 86 SER A C 1
ATOM 671 O O . SER A 1 86 ? 19.277 -20.830 -21.151 1.00 54.34 86 SER A O 1
ATOM 673 N N . LYS A 1 87 ? 17.180 -21.353 -21.760 1.00 58.50 87 LYS A N 1
ATOM 674 C CA . LYS A 1 87 ? 16.956 -20.191 -22.647 1.00 58.50 87 LYS A CA 1
ATOM 675 C C . LYS A 1 87 ? 16.877 -18.856 -21.886 1.00 58.50 87 LYS A C 1
ATOM 677 O O . LYS A 1 87 ? 17.196 -17.807 -22.445 1.00 58.50 87 LYS A O 1
ATOM 682 N N . LEU A 1 88 ? 16.558 -18.875 -20.589 1.00 64.31 88 LEU A N 1
ATOM 683 C CA . LEU A 1 88 ? 16.560 -17.679 -19.739 1.00 64.31 88 LEU A CA 1
ATOM 684 C C . LEU A 1 88 ? 17.963 -17.086 -19.529 1.00 64.31 88 LEU A C 1
ATOM 686 O O . LEU A 1 88 ? 18.066 -15.899 -19.234 1.00 64.31 88 LEU A O 1
ATOM 690 N N . ARG A 1 89 ? 19.058 -17.846 -19.709 1.00 67.06 89 ARG A N 1
ATOM 691 C CA . ARG A 1 89 ? 20.424 -17.296 -19.577 1.00 67.06 89 ARG A CA 1
ATOM 692 C C . ARG A 1 89 ? 20.728 -16.233 -20.636 1.00 67.06 89 ARG A C 1
ATOM 694 O O . ARG A 1 89 ? 21.283 -15.195 -20.287 1.00 67.06 89 ARG A O 1
ATOM 701 N N . GLN A 1 90 ? 20.335 -16.465 -21.888 1.00 71.69 90 GLN A N 1
ATOM 702 C CA . GLN A 1 90 ? 20.526 -15.495 -22.974 1.00 71.69 90 GLN A CA 1
ATOM 703 C C . GLN A 1 90 ? 19.655 -14.248 -22.771 1.00 71.69 90 GLN A C 1
ATOM 705 O O . GLN A 1 90 ? 20.111 -13.130 -22.993 1.00 71.69 90 GLN A O 1
ATOM 710 N N . LEU A 1 91 ? 18.424 -14.424 -22.277 1.00 73.31 91 LEU A N 1
ATOM 711 C CA . LEU A 1 91 ? 17.553 -13.306 -21.904 1.00 73.31 91 LEU A CA 1
ATOM 712 C C . LEU A 1 91 ? 18.139 -12.498 -20.744 1.00 73.31 91 LEU A C 1
ATOM 714 O O . LEU A 1 91 ? 18.148 -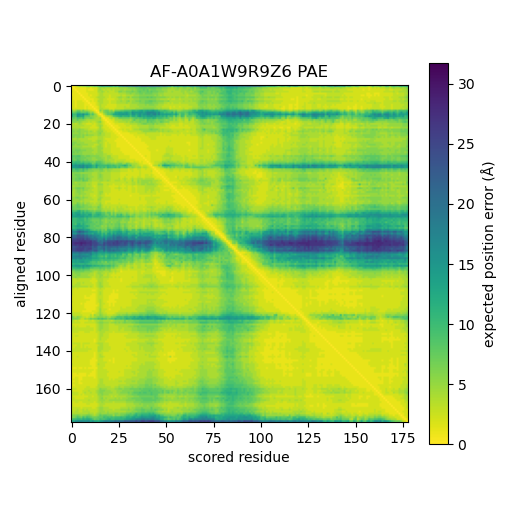11.274 -20.814 1.00 73.31 91 LEU A O 1
ATOM 718 N N . ARG A 1 92 ? 18.701 -13.163 -19.725 1.00 74.81 92 ARG A N 1
ATOM 719 C CA . ARG A 1 92 ? 19.369 -12.500 -18.595 1.00 74.81 92 ARG A CA 1
ATOM 720 C C . ARG A 1 92 ? 20.507 -11.583 -19.041 1.00 74.81 92 ARG A C 1
ATOM 722 O O . ARG A 1 92 ? 20.629 -10.497 -18.493 1.00 74.81 92 ARG A O 1
ATOM 729 N N . GLN A 1 93 ? 21.293 -11.979 -20.045 1.00 77.50 93 GLN A N 1
ATOM 730 C CA . GLN A 1 93 ? 22.371 -11.145 -20.600 1.00 77.50 93 GLN A CA 1
ATOM 731 C C . GLN A 1 93 ? 21.866 -9.905 -21.354 1.00 77.50 93 GLN A C 1
ATOM 733 O O . GLN A 1 93 ? 22.628 -8.968 -21.561 1.00 77.50 93 GLN A O 1
ATOM 738 N N . ARG A 1 94 ? 20.593 -9.886 -21.767 1.00 81.44 94 ARG A N 1
ATOM 739 C CA . ARG A 1 94 ? 19.964 -8.762 -22.477 1.00 81.44 94 ARG A CA 1
ATOM 740 C C . ARG A 1 94 ? 19.170 -7.831 -21.556 1.00 81.44 94 ARG A C 1
ATOM 742 O O . ARG A 1 94 ? 18.584 -6.869 -22.046 1.00 81.44 94 ARG A O 1
ATOM 749 N N . ILE A 1 95 ? 19.133 -8.113 -20.251 1.00 84.94 95 ILE A N 1
ATOM 750 C CA . ILE A 1 95 ? 18.533 -7.229 -19.247 1.00 84.94 95 ILE A CA 1
ATOM 751 C C . ILE A 1 95 ? 19.496 -6.071 -19.012 1.00 84.94 95 ILE A C 1
ATOM 753 O O . ILE A 1 95 ? 20.517 -6.232 -18.349 1.00 84.94 95 ILE A O 1
ATOM 757 N N . PHE A 1 96 ? 19.161 -4.904 -19.550 1.00 84.44 96 PHE A N 1
ATOM 758 C CA . PHE A 1 96 ? 19.990 -3.711 -19.416 1.00 84.44 96 PHE A CA 1
ATOM 759 C C . PHE A 1 96 ? 19.711 -2.972 -18.109 1.00 84.44 96 PHE A C 1
ATOM 761 O O . PHE A 1 96 ? 20.617 -2.453 -17.464 1.00 84.44 96 PHE A O 1
ATOM 768 N N . VAL A 1 97 ? 18.441 -2.925 -17.709 1.00 84.44 97 VAL A N 1
ATOM 769 C CA . VAL A 1 97 ? 18.012 -2.284 -16.466 1.00 84.44 97 VAL A CA 1
ATOM 770 C C . VAL A 1 97 ? 17.411 -3.351 -15.570 1.00 84.44 97 VAL A C 1
ATOM 772 O O . VAL A 1 97 ? 16.474 -4.044 -15.962 1.00 84.44 97 VAL A O 1
ATOM 775 N N . LYS A 1 98 ? 17.940 -3.477 -14.356 1.00 87.88 98 LYS A N 1
ATOM 776 C CA . LYS A 1 98 ? 17.381 -4.327 -13.309 1.00 87.88 98 LYS A CA 1
ATOM 777 C C . LYS A 1 98 ? 17.091 -3.459 -12.096 1.00 87.88 98 LYS A C 1
ATOM 779 O O . LYS A 1 98 ? 18.013 -2.877 -11.537 1.00 87.88 98 LYS A O 1
ATOM 784 N N . TYR A 1 99 ? 15.833 -3.411 -11.682 1.00 90.25 99 TYR A N 1
ATOM 785 C CA . TYR A 1 99 ? 15.428 -2.734 -10.455 1.00 90.25 99 TYR A CA 1
ATOM 786 C C . TYR A 1 99 ? 14.679 -3.714 -9.551 1.00 90.25 99 TYR A C 1
ATOM 788 O O . TYR A 1 99 ? 13.869 -4.518 -10.021 1.00 90.25 99 TYR A O 1
ATOM 796 N N . HIS A 1 100 ? 14.977 -3.674 -8.256 1.00 90.75 100 HIS A N 1
ATOM 797 C CA . HIS A 1 100 ? 14.271 -4.452 -7.248 1.00 90.75 100 HIS A CA 1
ATOM 798 C C . HIS A 1 100 ? 13.310 -3.528 -6.507 1.00 90.75 100 HIS A C 1
ATOM 800 O O . HIS A 1 100 ? 13.742 -2.597 -5.837 1.00 90.75 100 HIS A O 1
ATOM 806 N N . LEU A 1 101 ? 12.013 -3.770 -6.668 1.00 92.56 101 LEU A N 1
ATOM 807 C CA . LEU A 1 101 ? 10.966 -3.027 -5.988 1.00 92.56 101 LEU A CA 1
ATOM 808 C C . LEU A 1 101 ? 10.884 -3.497 -4.536 1.00 92.56 101 LEU A C 1
ATOM 810 O O . LEU A 1 101 ? 10.377 -4.589 -4.259 1.00 92.56 101 LEU A O 1
ATOM 814 N N . SER A 1 102 ? 11.400 -2.661 -3.644 1.00 94.25 102 SER A N 1
ATOM 815 C CA . SER A 1 102 ? 11.458 -2.925 -2.211 1.00 94.25 102 SER A CA 1
ATOM 816 C C . SER A 1 102 ? 10.118 -2.615 -1.529 1.00 94.25 102 SER A C 1
ATOM 818 O O . SER A 1 102 ? 9.359 -1.770 -2.020 1.00 94.25 102 SER A O 1
ATOM 820 N N . PRO A 1 103 ? 9.815 -3.268 -0.392 1.00 96.25 103 PRO A N 1
ATOM 821 C CA . PRO A 1 103 ? 8.706 -2.881 0.478 1.00 96.25 103 PRO A CA 1
ATOM 822 C C . PRO A 1 103 ? 8.802 -1.419 0.949 1.00 96.25 103 PRO A C 1
ATOM 824 O O . PRO A 1 103 ? 9.862 -0.792 0.876 1.00 96.25 103 PRO A O 1
ATOM 827 N N . LEU A 1 104 ? 7.685 -0.877 1.439 1.00 96.56 104 LEU A N 1
ATOM 828 C CA . LEU A 1 104 ? 7.638 0.469 2.010 1.00 96.56 104 LEU A CA 1
ATOM 829 C C . LEU A 1 104 ? 8.456 0.532 3.300 1.00 96.56 104 LEU A C 1
ATOM 831 O O . LEU A 1 104 ? 8.366 -0.357 4.146 1.00 96.56 104 LEU A O 1
ATOM 835 N N . ARG A 1 105 ? 9.205 1.616 3.494 1.00 96.12 105 ARG A N 1
ATOM 836 C CA . ARG A 1 105 ? 9.903 1.850 4.763 1.00 96.12 105 ARG A CA 1
ATOM 837 C C . ARG A 1 105 ? 8.913 2.168 5.877 1.00 96.12 105 ARG A C 1
ATOM 839 O O . ARG A 1 105 ? 7.788 2.607 5.622 1.00 96.12 105 ARG A O 1
ATOM 846 N N . LYS A 1 106 ? 9.354 2.026 7.125 1.00 95.06 106 LYS A N 1
ATOM 847 C CA . LYS A 1 106 ? 8.541 2.318 8.312 1.00 95.06 106 LYS A CA 1
ATOM 848 C C . LYS A 1 106 ? 7.925 3.723 8.266 1.00 95.06 106 LYS A C 1
ATOM 850 O O . LYS A 1 106 ? 6.737 3.895 8.527 1.00 95.06 106 LYS A O 1
ATOM 855 N N . GLU A 1 107 ? 8.690 4.719 7.821 1.00 94.56 107 GLU A N 1
ATOM 856 C CA . GLU A 1 107 ? 8.240 6.113 7.708 1.00 94.56 107 GLU A CA 1
ATOM 857 C C . GLU A 1 107 ? 7.243 6.332 6.555 1.00 94.56 107 GLU A C 1
ATOM 859 O O . GLU A 1 107 ? 6.534 7.342 6.511 1.00 94.56 107 GLU A O 1
ATOM 864 N N . GLU A 1 108 ? 7.198 5.409 5.593 1.00 96.81 108 GLU A N 1
ATOM 865 C CA . GLU A 1 108 ? 6.286 5.435 4.450 1.00 96.81 108 GLU A CA 1
ATOM 866 C C . GLU A 1 108 ? 4.966 4.722 4.747 1.00 96.81 108 GLU A C 1
ATOM 868 O O . GLU A 1 108 ? 3.950 5.114 4.179 1.00 96.81 108 GLU A O 1
ATOM 873 N N . VAL A 1 109 ? 4.938 3.742 5.658 1.00 97.50 109 VAL A N 1
ATOM 874 C CA . VAL A 1 109 ? 3.709 3.007 6.012 1.00 97.50 109 VAL A CA 1
ATOM 875 C C . VAL A 1 109 ? 2.620 3.942 6.522 1.00 97.50 109 VAL A C 1
ATOM 877 O O . VAL A 1 109 ? 1.494 3.894 6.028 1.00 97.50 109 VAL A O 1
ATOM 880 N N . LYS A 1 110 ? 2.951 4.855 7.441 1.00 96.69 110 LYS A N 1
ATOM 881 C CA . LYS A 1 110 ? 1.986 5.855 7.918 1.00 96.69 110 LYS A CA 1
ATOM 882 C C . LYS A 1 110 ? 1.431 6.695 6.767 1.00 96.69 110 LYS A C 1
ATOM 884 O O . LYS A 1 110 ? 0.219 6.816 6.615 1.00 96.69 110 LYS A O 1
ATOM 889 N N . LYS A 1 111 ? 2.318 7.214 5.912 1.00 96.94 111 LYS A N 1
ATOM 890 C CA . LYS A 1 111 ? 1.941 8.042 4.754 1.00 96.94 111 LYS A CA 1
ATOM 891 C C . LYS A 1 111 ? 1.053 7.275 3.778 1.00 96.94 111 LYS A C 1
ATOM 893 O O . LYS A 1 111 ? 0.108 7.844 3.246 1.00 96.94 111 LYS A O 1
ATOM 898 N N . TYR A 1 112 ? 1.344 5.995 3.560 1.00 96.69 112 TYR A N 1
ATOM 899 C CA . TYR A 1 112 ? 0.563 5.101 2.716 1.00 96.69 112 TYR A CA 1
ATOM 900 C C . TYR A 1 112 ? -0.859 4.907 3.255 1.00 96.69 112 TYR A C 1
ATOM 902 O O . TYR A 1 112 ? -1.829 5.101 2.522 1.00 96.69 112 TYR A O 1
ATOM 910 N N . VAL A 1 113 ? -0.989 4.578 4.543 1.00 96.62 113 VAL A N 1
ATOM 911 C CA . VAL A 1 113 ? -2.283 4.371 5.212 1.00 96.62 113 VAL A CA 1
ATOM 912 C C . VAL A 1 113 ? -3.116 5.655 5.185 1.00 96.62 113 VAL A C 1
ATOM 914 O O . VAL A 1 113 ? -4.263 5.637 4.736 1.00 96.62 113 VAL A O 1
ATOM 917 N N . GLU A 1 114 ? -2.529 6.786 5.578 1.00 95.75 114 GLU A N 1
ATOM 918 C CA . GLU A 1 114 ? -3.198 8.093 5.569 1.00 95.75 114 GLU A CA 1
ATOM 919 C C . GLU A 1 114 ? -3.599 8.525 4.154 1.00 95.75 114 GLU A C 1
ATOM 921 O O . GLU A 1 114 ? -4.697 9.046 3.950 1.00 95.75 114 GLU A O 1
ATOM 926 N N . PHE A 1 115 ? -2.747 8.271 3.156 1.00 95.75 115 PHE A N 1
ATOM 927 C CA . PHE A 1 115 ? -3.055 8.539 1.755 1.00 95.75 115 PHE A CA 1
ATOM 928 C C . PHE A 1 115 ? -4.291 7.761 1.291 1.00 95.75 115 PHE A C 1
ATOM 930 O O . PHE A 1 115 ? -5.198 8.361 0.707 1.00 95.75 115 PHE A O 1
ATOM 937 N N . ARG A 1 116 ? -4.366 6.453 1.576 1.00 95.44 116 ARG A N 1
ATOM 938 C CA . ARG A 1 116 ? -5.518 5.632 1.174 1.00 95.44 116 ARG A CA 1
ATOM 939 C C . ARG A 1 116 ? -6.793 6.043 1.903 1.00 95.44 116 ARG A C 1
ATOM 941 O O . ARG A 1 116 ? -7.827 6.197 1.261 1.00 95.44 116 ARG A O 1
ATOM 948 N N . LEU A 1 117 ? -6.721 6.318 3.205 1.00 95.62 117 LEU A N 1
ATOM 949 C CA . LEU A 1 117 ? -7.861 6.842 3.964 1.00 95.62 117 LEU A CA 1
ATOM 950 C C . LEU A 1 117 ? -8.362 8.169 3.386 1.00 95.62 117 LEU A C 1
ATOM 952 O O . LEU A 1 117 ? -9.559 8.331 3.153 1.00 95.62 117 LEU A O 1
ATOM 956 N N . LYS A 1 118 ? -7.456 9.108 3.095 1.00 95.00 118 LYS A N 1
ATOM 957 C CA . LYS A 1 118 ? -7.811 10.401 2.498 1.00 95.00 118 LYS A CA 1
ATOM 958 C C . LYS A 1 118 ? -8.491 10.230 1.140 1.00 95.00 118 LYS A C 1
ATOM 960 O O . LYS A 1 118 ? -9.481 10.905 0.871 1.00 95.00 118 LYS A O 1
ATOM 965 N N . LYS A 1 119 ? -7.983 9.329 0.292 1.00 94.50 119 LYS A N 1
ATOM 966 C CA . LYS A 1 119 ? -8.585 9.013 -1.014 1.00 94.50 119 LYS A CA 1
ATOM 967 C C . LYS A 1 119 ? -9.988 8.429 -0.881 1.00 94.50 119 LYS A C 1
ATOM 969 O O . LYS A 1 119 ? -10.877 8.876 -1.590 1.00 94.50 119 LYS A O 1
ATOM 974 N N . ALA A 1 120 ? -10.208 7.567 0.108 1.00 94.75 120 ALA A N 1
ATOM 975 C CA . ALA A 1 120 ? -11.525 7.034 0.453 1.00 94.75 120 ALA A CA 1
ATOM 976 C C . ALA A 1 120 ? -12.492 8.063 1.080 1.00 94.75 120 ALA A C 1
ATOM 978 O O . ALA A 1 120 ? -13.612 7.717 1.460 1.00 94.75 120 ALA A O 1
ATOM 979 N N . GLY A 1 121 ? -12.085 9.330 1.211 1.00 94.25 121 GLY A N 1
ATOM 980 C CA . GLY A 1 121 ? -12.914 10.398 1.760 1.00 94.25 121 GLY A CA 1
ATOM 981 C C . GLY A 1 121 ? -12.897 10.493 3.283 1.00 94.25 121 GLY A C 1
ATOM 982 O O . GLY A 1 121 ? -13.813 11.090 3.839 1.00 94.25 121 GLY A O 1
ATOM 983 N N . ASN A 1 122 ? -11.888 9.931 3.959 1.00 93.88 122 ASN A N 1
ATOM 984 C CA . ASN A 1 122 ? -11.768 10.031 5.411 1.00 93.88 122 ASN A CA 1
ATOM 985 C C . ASN A 1 122 ? -11.722 11.490 5.886 1.00 93.88 122 ASN A C 1
ATOM 987 O O . ASN A 1 122 ? -10.878 12.270 5.440 1.00 93.88 122 ASN A O 1
ATOM 991 N N . LEU A 1 123 ? -12.584 11.814 6.850 1.00 84.56 123 LEU A N 1
ATOM 992 C CA . LEU A 1 123 ? -12.622 13.110 7.530 1.00 84.56 123 LEU A CA 1
ATOM 993 C C . LEU A 1 123 ? -12.258 13.011 9.020 1.00 84.56 123 LEU A C 1
ATOM 995 O O . LEU A 1 123 ? -11.764 13.985 9.584 1.00 84.56 123 LEU A O 1
ATOM 999 N N . PHE A 1 124 ? -12.485 11.855 9.660 1.00 87.88 124 PHE A N 1
ATOM 1000 C CA . PHE A 1 124 ? -12.484 11.754 11.127 1.00 87.88 124 PHE A CA 1
ATOM 1001 C C . PHE A 1 124 ? -11.796 10.512 11.697 1.00 87.88 124 PHE A C 1
ATOM 1003 O O . PHE A 1 124 ? -11.339 10.566 12.839 1.00 87.88 124 PHE A O 1
ATOM 1010 N N . LEU A 1 125 ? -11.708 9.407 10.948 1.00 93.19 125 LEU A N 1
ATOM 1011 C CA . LEU A 1 125 ? -11.094 8.176 11.436 1.00 93.19 125 LEU A CA 1
ATOM 1012 C C . LEU A 1 125 ? -9.605 8.402 11.694 1.00 93.19 125 LEU A C 1
ATOM 1014 O O . LEU A 1 125 ? -8.869 8.855 10.811 1.00 93.19 125 LEU A O 1
ATOM 1018 N N . LYS A 1 126 ? -9.169 8.055 12.904 1.00 93.38 126 LYS A N 1
ATOM 1019 C CA . LYS A 1 126 ? -7.779 8.151 13.350 1.00 93.38 126 LYS A CA 1
ATOM 1020 C C . LYS A 1 126 ? -7.265 6.790 13.788 1.00 93.38 126 LYS A C 1
ATOM 1022 O O . LYS A 1 126 ? -8.019 5.969 14.307 1.00 93.38 126 LYS A O 1
ATOM 1027 N N . PHE A 1 127 ? -5.973 6.593 13.564 1.00 95.94 127 PHE A N 1
ATOM 1028 C CA . PHE A 1 127 ? -5.212 5.441 14.029 1.00 95.94 127 PHE A CA 1
ATOM 1029 C C . PHE A 1 127 ? -4.278 5.936 15.138 1.00 95.94 127 PHE A C 1
ATOM 1031 O O . PHE A 1 127 ? -3.746 7.050 15.021 1.00 95.94 127 PHE A O 1
ATOM 1038 N N . SER A 1 128 ? -4.082 5.158 16.206 1.00 95.62 128 SER A N 1
ATOM 1039 C CA . SER A 1 128 ? -3.107 5.522 17.243 1.00 95.62 128 SER A CA 1
ATOM 1040 C C . SER A 1 128 ? -1.687 5.549 16.658 1.00 95.62 128 SER A C 1
ATOM 1042 O O . SER A 1 128 ? -1.403 4.823 15.702 1.00 95.62 128 SER A O 1
ATOM 1044 N N . PRO A 1 129 ? -0.765 6.377 17.183 1.00 93.75 129 PRO A N 1
ATOM 1045 C CA . PRO A 1 129 ? 0.634 6.356 16.752 1.00 93.75 129 PRO A CA 1
ATOM 1046 C C . PRO A 1 129 ? 1.257 4.949 16.785 1.00 93.75 129 PRO A C 1
ATOM 1048 O O . PRO A 1 129 ? 1.934 4.564 15.836 1.00 93.75 129 PRO A O 1
ATOM 1051 N N . GLN A 1 130 ? 0.942 4.170 17.821 1.00 95.25 130 GLN A N 1
ATOM 1052 C CA . GLN A 1 130 ? 1.406 2.802 18.054 1.00 95.25 130 GLN A CA 1
ATOM 1053 C C . GLN A 1 130 ? 0.848 1.809 17.028 1.00 95.25 130 GLN A C 1
ATOM 1055 O O . GLN A 1 130 ? 1.513 0.839 16.670 1.00 95.25 130 GLN A O 1
ATOM 1060 N N . SER A 1 131 ? -0.350 2.066 16.492 1.00 96.62 131 SER A N 1
ATOM 1061 C CA . SER A 1 131 ? -0.950 1.225 15.450 1.00 96.62 131 SER A CA 1
ATOM 1062 C C . SER A 1 131 ? -0.047 1.115 14.219 1.00 96.62 131 SER A C 1
ATOM 1064 O O . SER A 1 131 ? 0.059 0.048 13.621 1.00 96.62 131 SER A O 1
ATOM 1066 N N . TYR A 1 132 ? 0.651 2.194 13.844 1.00 97.25 132 TYR A N 1
ATOM 1067 C CA . TYR A 1 132 ? 1.547 2.185 12.684 1.00 97.25 132 TYR A CA 1
ATOM 1068 C C . TYR A 1 132 ? 2.774 1.291 12.881 1.00 97.25 132 TYR A C 1
ATOM 1070 O O . TYR A 1 132 ? 3.239 0.691 11.910 1.00 97.25 132 TYR A O 1
ATOM 1078 N N . ASP A 1 133 ? 3.270 1.171 14.115 1.00 96.62 133 ASP A N 1
ATOM 1079 C CA . ASP A 1 133 ? 4.362 0.256 14.447 1.00 96.62 133 ASP A CA 1
ATOM 1080 C C . ASP A 1 133 ? 3.911 -1.198 14.271 1.00 96.62 133 ASP A C 1
ATOM 1082 O O . ASP A 1 133 ? 4.561 -1.952 13.550 1.00 96.62 133 ASP A O 1
ATOM 1086 N N . ILE A 1 134 ? 2.738 -1.554 14.805 1.00 96.81 134 ILE A N 1
ATOM 1087 C CA . ILE A 1 134 ? 2.157 -2.903 14.684 1.00 96.81 134 ILE A CA 1
ATOM 1088 C C . ILE A 1 134 ? 1.887 -3.257 13.216 1.00 96.81 134 ILE A C 1
ATOM 1090 O O . ILE A 1 134 ? 2.200 -4.362 12.767 1.00 96.81 134 ILE A O 1
ATOM 1094 N N . ILE A 1 135 ? 1.344 -2.313 12.437 1.00 97.56 135 ILE A N 1
ATOM 1095 C CA . ILE A 1 135 ? 1.124 -2.491 10.995 1.00 97.56 135 ILE A CA 1
ATOM 1096 C C . ILE A 1 135 ? 2.450 -2.782 10.287 1.00 97.56 135 ILE A C 1
ATOM 1098 O O . ILE A 1 135 ? 2.507 -3.680 9.443 1.00 97.56 135 ILE A O 1
ATOM 1102 N N . TYR A 1 136 ? 3.515 -2.035 10.594 1.00 97.69 136 TYR A N 1
ATOM 1103 C CA . TYR A 1 136 ? 4.822 -2.255 9.979 1.00 97.69 136 TYR A CA 1
ATOM 1104 C C . TYR A 1 136 ? 5.423 -3.602 10.387 1.00 97.69 136 TYR A C 1
ATOM 1106 O O . TYR A 1 136 ? 5.857 -4.346 9.513 1.00 97.69 136 TYR A O 1
ATOM 1114 N N . GLU A 1 137 ? 5.399 -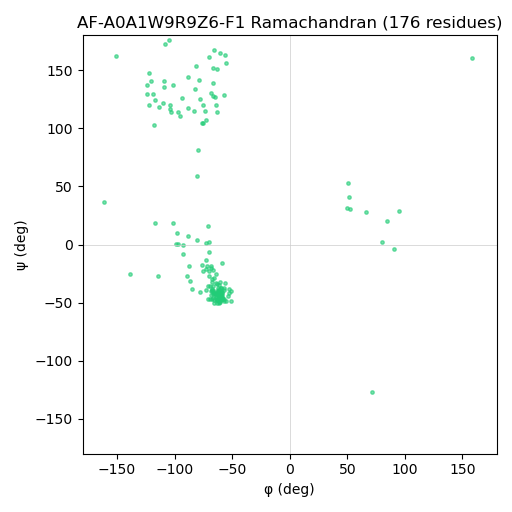3.950 11.672 1.00 96.25 137 GLU A N 1
ATOM 1115 C CA . GLU A 1 137 ? 5.916 -5.226 12.179 1.00 96.25 137 GLU A CA 1
ATOM 1116 C C . GLU A 1 137 ? 5.221 -6.431 11.540 1.00 96.25 137 GLU A C 1
ATOM 1118 O O . GLU A 1 137 ? 5.881 -7.390 11.146 1.00 96.25 137 GLU A O 1
ATOM 1123 N N . PHE A 1 138 ? 3.900 -6.369 11.371 1.00 96.31 138 PHE A N 1
ATOM 1124 C CA . PHE A 1 138 ? 3.150 -7.426 10.699 1.00 96.31 138 PHE A CA 1
ATOM 1125 C C . PHE A 1 138 ? 3.455 -7.494 9.198 1.00 96.31 138 PHE A C 1
ATOM 1127 O O . PHE A 1 138 ? 3.658 -8.565 8.632 1.00 96.31 138 PHE A O 1
ATOM 1134 N N . SER A 1 139 ? 3.452 -6.341 8.528 1.00 96.31 139 SER A N 1
ATOM 1135 C CA . SER A 1 139 ? 3.498 -6.295 7.065 1.00 96.31 139 SER A CA 1
ATOM 1136 C C . SER A 1 139 ? 4.901 -6.301 6.474 1.00 96.31 139 SER A C 1
ATOM 1138 O O . SER A 1 139 ? 5.034 -6.515 5.270 1.00 96.31 139 SER A O 1
ATOM 1140 N N . GLN A 1 140 ? 5.921 -5.971 7.269 1.00 97.06 140 GLN A N 1
ATOM 1141 C CA . GLN A 1 140 ? 7.279 -5.666 6.809 1.00 97.06 140 GLN A CA 1
ATOM 1142 C C . GLN A 1 140 ? 7.292 -4.644 5.653 1.00 97.06 140 GLN A C 1
ATOM 1144 O O . GLN A 1 140 ? 8.119 -4.701 4.746 1.00 97.06 140 GLN A O 1
ATOM 1149 N N . GLY A 1 141 ? 6.316 -3.725 5.640 1.00 96.44 141 GLY A N 1
ATOM 1150 C CA . GLY A 1 141 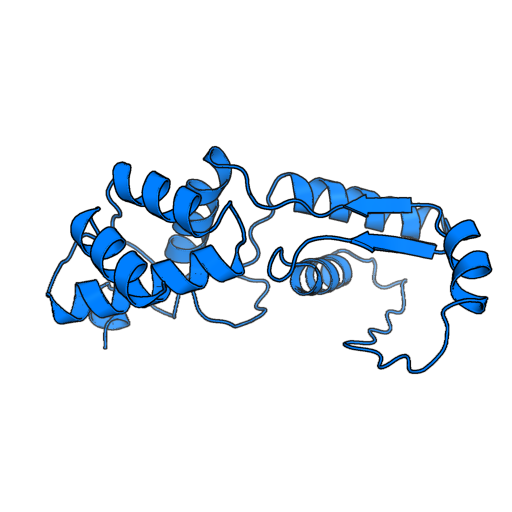? 6.167 -2.716 4.592 1.00 96.44 141 GLY A CA 1
ATOM 1151 C C . GLY A 1 141 ? 5.500 -3.203 3.302 1.00 96.44 141 GLY A C 1
ATOM 1152 O O . GLY A 1 141 ? 5.379 -2.428 2.349 1.00 96.44 141 GLY A O 1
ATOM 1153 N N . ILE A 1 142 ? 5.058 -4.462 3.222 1.00 95.62 142 ILE A N 1
ATOM 1154 C CA . ILE A 1 142 ? 4.407 -5.018 2.031 1.00 95.62 142 ILE A CA 1
ATOM 1155 C C . ILE A 1 142 ? 2.979 -4.446 1.922 1.00 95.62 142 ILE A C 1
ATOM 1157 O O . ILE A 1 142 ? 2.119 -4.798 2.734 1.00 95.62 142 ILE A O 1
ATOM 1161 N N . PRO A 1 143 ? 2.652 -3.644 0.886 1.00 94.88 143 PRO A N 1
ATOM 1162 C CA . PRO A 1 143 ? 1.347 -2.993 0.730 1.00 94.88 143 PRO A CA 1
ATOM 1163 C C . PRO A 1 143 ? 0.152 -3.941 0.812 1.00 94.88 143 PRO A C 1
ATOM 1165 O O . PRO A 1 143 ? -0.863 -3.596 1.409 1.00 94.88 143 PRO A O 1
ATOM 1168 N N . ARG A 1 144 ? 0.258 -5.153 0.251 1.00 94.19 144 ARG A N 1
ATOM 1169 C CA . ARG A 1 144 ? -0.812 -6.159 0.349 1.00 94.19 144 ARG A CA 1
ATOM 1170 C C . ARG A 1 144 ? -1.107 -6.555 1.800 1.00 94.19 144 ARG A C 1
ATOM 1172 O O . ARG A 1 144 ? -2.277 -6.664 2.147 1.00 94.19 144 ARG A O 1
ATOM 1179 N N . LEU A 1 145 ? -0.075 -6.755 2.619 1.00 95.38 145 LEU A N 1
ATOM 1180 C CA . LEU A 1 145 ? -0.238 -7.119 4.026 1.00 95.38 145 LEU A CA 1
ATOM 1181 C C . LEU A 1 145 ? -0.728 -5.929 4.853 1.00 95.38 145 LEU A C 1
ATOM 1183 O O . LEU A 1 145 ? -1.625 -6.105 5.671 1.00 95.38 145 LEU A O 1
ATOM 1187 N N . ILE A 1 146 ? -0.230 -4.716 4.571 1.00 96.56 146 ILE A N 1
ATOM 1188 C CA . ILE A 1 146 ? -0.749 -3.473 5.170 1.00 96.56 146 ILE A CA 1
ATOM 1189 C C . ILE A 1 146 ? -2.252 -3.352 4.908 1.00 96.56 146 ILE A C 1
ATOM 1191 O O . ILE A 1 146 ? -3.034 -3.119 5.822 1.00 96.56 146 ILE A O 1
ATOM 1195 N N . ASN A 1 147 ? -2.671 -3.543 3.657 1.00 95.38 147 ASN A N 1
ATOM 1196 C CA . ASN A 1 147 ? -4.081 -3.478 3.294 1.00 95.38 147 ASN A CA 1
ATOM 1197 C C . ASN A 1 147 ? -4.906 -4.526 4.042 1.00 95.38 147 ASN A C 1
ATOM 1199 O O . ASN A 1 147 ? -5.973 -4.209 4.549 1.00 95.38 147 ASN A O 1
ATOM 1203 N N . MET A 1 148 ? -4.397 -5.755 4.127 1.00 94.81 148 MET A N 1
ATOM 1204 C CA . MET A 1 148 ? -5.089 -6.859 4.783 1.00 94.81 148 MET A CA 1
ATOM 1205 C C . MET A 1 148 ? -5.341 -6.582 6.269 1.00 94.81 148 MET A C 1
ATOM 1207 O O . MET A 1 148 ? -6.480 -6.703 6.719 1.00 94.81 148 MET A O 1
ATOM 1211 N N . ILE A 1 149 ? -4.310 -6.172 7.018 1.00 96.44 149 ILE A N 1
ATOM 1212 C CA . ILE A 1 149 ? -4.464 -5.889 8.451 1.00 96.44 149 ILE A CA 1
ATOM 1213 C C . ILE A 1 149 ? -5.339 -4.652 8.691 1.00 96.44 149 ILE A C 1
ATOM 1215 O O . ILE A 1 149 ? -6.194 -4.676 9.572 1.00 96.44 149 ILE A O 1
ATOM 1219 N N . CYS A 1 150 ? -5.202 -3.599 7.878 1.00 96.69 150 CYS A N 1
ATOM 1220 C CA . CYS A 1 150 ? -6.016 -2.392 8.016 1.00 96.69 150 CYS A CA 1
ATOM 1221 C C . CYS A 1 150 ? -7.492 -2.626 7.660 1.00 96.69 150 CYS A C 1
ATOM 1223 O O . CYS A 1 150 ? -8.366 -2.110 8.351 1.00 96.69 150 CYS A O 1
ATOM 1225 N N . GLU A 1 151 ? -7.790 -3.404 6.615 1.00 95.25 151 GLU A N 1
ATOM 1226 C CA . GLU A 1 151 ? -9.171 -3.757 6.257 1.00 95.25 151 GLU A CA 1
ATOM 1227 C C . GLU A 1 151 ? -9.836 -4.542 7.393 1.00 95.25 151 GLU A C 1
ATOM 1229 O O . GLU A 1 151 ? -10.969 -4.256 7.780 1.00 95.25 151 GLU A O 1
ATOM 1234 N N . ARG A 1 152 ? -9.105 -5.489 7.993 1.00 94.69 152 ARG A N 1
ATOM 1235 C CA . ARG A 1 152 ? -9.601 -6.257 9.137 1.00 94.69 152 ARG A CA 1
ATOM 1236 C C . ARG A 1 152 ? -9.806 -5.377 10.370 1.00 94.69 152 ARG A C 1
ATOM 1238 O O . ARG A 1 152 ? -10.846 -5.487 11.013 1.00 94.69 152 ARG A O 1
ATOM 1245 N N . ALA A 1 153 ? -8.883 -4.456 10.644 1.00 96.44 153 ALA A N 1
ATOM 1246 C CA . ALA A 1 153 ? -9.003 -3.501 11.742 1.00 96.44 153 ALA A CA 1
ATOM 1247 C C . ALA A 1 153 ? -10.237 -2.597 11.601 1.00 96.44 153 ALA A C 1
ATOM 1249 O O . ALA A 1 153 ? -10.924 -2.359 12.592 1.00 96.44 153 ALA A O 1
ATOM 1250 N N . LEU A 1 154 ? -10.582 -2.155 10.385 1.00 96.12 154 LEU A N 1
ATOM 1251 C CA . LEU A 1 154 ? -11.825 -1.414 10.134 1.00 96.12 154 LEU A CA 1
ATOM 1252 C C . LEU A 1 154 ? -13.062 -2.246 10.488 1.00 96.12 154 LEU A C 1
ATOM 1254 O O . LEU A 1 154 ? -13.984 -1.750 11.129 1.00 96.12 154 LEU A O 1
ATOM 1258 N N . ILE A 1 155 ? -13.091 -3.519 10.097 1.00 94.81 155 ILE A N 1
ATOM 1259 C CA . ILE A 1 155 ? -14.222 -4.405 10.394 1.00 94.81 155 ILE A CA 1
ATOM 1260 C C . ILE A 1 155 ? -14.311 -4.676 11.902 1.00 94.81 155 ILE A C 1
ATOM 1262 O O . ILE A 1 155 ? -15.384 -4.541 12.487 1.00 94.81 155 ILE A O 1
ATOM 1266 N N . CYS A 1 156 ? -13.190 -5.006 12.545 1.00 94.94 156 CYS A N 1
ATOM 1267 C CA . CYS A 1 156 ? -13.141 -5.290 13.976 1.00 94.94 156 CYS A CA 1
ATOM 1268 C C . CYS A 1 156 ? -13.501 -4.061 14.820 1.00 94.94 156 CYS A C 1
ATOM 1270 O O . CYS A 1 156 ? -14.277 -4.165 15.771 1.00 94.94 156 CYS A O 1
ATOM 1272 N N . GLY A 1 157 ? -12.959 -2.893 14.473 1.00 95.88 157 GLY A N 1
ATOM 1273 C CA . GLY A 1 157 ? -13.281 -1.638 15.141 1.00 95.88 157 GLY A CA 1
ATOM 1274 C C . GLY A 1 157 ? -14.759 -1.291 15.003 1.00 95.88 157 GLY A C 1
ATOM 1275 O O . GLY A 1 157 ? -15.372 -0.868 15.978 1.00 95.88 157 GLY A O 1
ATOM 1276 N N . PHE A 1 158 ? -15.356 -1.548 13.837 1.00 95.88 158 PHE A N 1
ATOM 1277 C CA . PHE A 1 158 ? -16.787 -1.363 13.622 1.00 95.88 158 PHE A CA 1
ATOM 1278 C C . PHE A 1 158 ? -17.630 -2.284 14.517 1.00 95.88 158 PHE A C 1
ATOM 1280 O O . PHE A 1 158 ? -18.537 -1.803 15.188 1.00 95.88 158 PHE A O 1
ATOM 1287 N N . VAL A 1 159 ? -17.306 -3.581 14.581 1.00 95.19 159 VAL A N 1
ATOM 1288 C CA . VAL A 1 159 ? -18.014 -4.556 15.437 1.00 95.19 159 VAL A CA 1
ATOM 1289 C C . VAL A 1 159 ? -17.908 -4.193 16.922 1.00 95.19 159 VAL A C 1
ATOM 1291 O O . VAL A 1 159 ? -18.853 -4.400 17.675 1.00 95.19 159 VAL A O 1
ATOM 1294 N N . LYS A 1 160 ? -16.775 -3.624 17.345 1.00 94.75 160 LYS A N 1
ATOM 1295 C CA . LYS A 1 160 ? -16.544 -3.143 18.717 1.00 94.75 160 LYS A CA 1
ATOM 1296 C C . LYS A 1 160 ? -16.986 -1.688 18.943 1.00 94.75 160 LYS A C 1
ATOM 1298 O O . LYS A 1 160 ? -16.664 -1.121 19.984 1.00 94.75 160 LYS A O 1
ATOM 1303 N N . GLU A 1 161 ? -17.654 -1.069 17.967 1.00 94.50 161 GLU A N 1
ATOM 1304 C CA . GLU A 1 161 ? -18.117 0.329 17.987 1.00 94.50 161 GLU A CA 1
ATOM 1305 C C . GLU A 1 161 ? -17.020 1.361 18.337 1.00 94.50 161 GLU A C 1
ATOM 1307 O O . GLU A 1 161 ? -17.267 2.439 18.887 1.00 94.50 161 GLU A O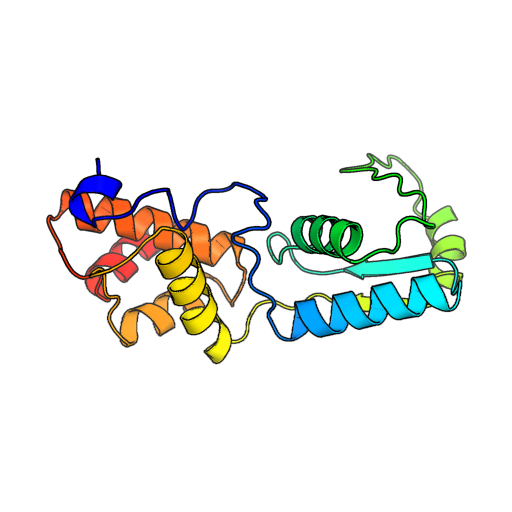 1
ATOM 1312 N N . ARG A 1 162 ? -15.768 1.064 17.977 1.00 94.00 162 ARG A N 1
ATOM 1313 C CA . ARG A 1 162 ? -14.604 1.926 18.198 1.00 94.00 162 ARG A CA 1
ATOM 1314 C C . ARG A 1 162 ? -14.488 2.972 17.089 1.00 94.00 162 ARG A C 1
ATOM 1316 O O . ARG A 1 162 ? -14.202 2.648 15.936 1.00 94.00 162 ARG A O 1
ATOM 1323 N N . LYS A 1 163 ? -14.638 4.253 17.446 1.00 91.06 163 LYS A N 1
ATOM 1324 C CA . LYS A 1 163 ? -14.459 5.394 16.518 1.00 91.06 163 LYS A CA 1
ATOM 1325 C C . LYS A 1 163 ? -12.996 5.667 16.138 1.00 91.06 163 LYS A C 1
ATOM 1327 O O . LYS A 1 163 ? -12.740 6.310 15.123 1.00 91.06 163 LYS A O 1
ATOM 1332 N N . MET A 1 164 ? -12.053 5.202 16.952 1.00 94.25 164 MET A N 1
ATOM 1333 C CA . MET A 1 164 ? -10.610 5.281 16.723 1.00 94.25 164 MET A CA 1
ATOM 1334 C C . MET A 1 164 ? -10.048 3.862 16.692 1.00 94.25 164 MET A C 1
ATOM 1336 O O . MET A 1 164 ? -10.491 3.025 17.473 1.00 94.25 164 MET A O 1
ATOM 1340 N N . LEU A 1 165 ? -9.097 3.597 15.794 1.00 96.25 165 LEU A N 1
ATOM 1341 C CA . LEU A 1 165 ? -8.400 2.314 15.739 1.00 96.25 165 LEU A CA 1
ATOM 1342 C C . LEU A 1 165 ? -7.094 2.426 16.521 1.00 96.25 165 LEU A C 1
ATOM 1344 O O . LEU A 1 165 ? -6.190 3.165 16.131 1.00 96.25 165 LEU A O 1
ATOM 1348 N N . ASP A 1 166 ? -7.044 1.746 17.654 1.00 95.81 166 ASP A N 1
ATOM 1349 C CA . ASP A 1 166 ? -5.913 1.715 18.570 1.00 95.81 166 ASP A CA 1
ATOM 1350 C C . ASP A 1 166 ? -5.150 0.388 18.464 1.00 95.81 166 ASP A C 1
ATOM 1352 O O . ASP A 1 166 ? -5.516 -0.536 17.732 1.00 95.81 166 ASP A O 1
ATOM 1356 N N . GLU A 1 167 ? -4.055 0.307 19.205 1.00 95.44 167 GLU A N 1
ATOM 1357 C CA . GLU A 1 167 ? -3.190 -0.858 19.286 1.00 95.44 167 GLU A CA 1
ATOM 1358 C C . GLU A 1 167 ? -3.934 -2.132 19.706 1.00 95.44 167 GLU A C 1
ATOM 1360 O O . GLU A 1 167 ? -3.600 -3.198 19.199 1.00 95.44 167 GLU A O 1
ATOM 1365 N N . GLU A 1 168 ? -4.966 -2.041 20.554 1.00 95.50 168 GLU A N 1
ATOM 1366 C CA . GLU A 1 168 ? -5.765 -3.194 20.993 1.00 95.50 168 GLU A CA 1
ATOM 1367 C C . GLU A 1 168 ? -6.447 -3.867 19.793 1.00 95.50 168 GLU A C 1
ATOM 1369 O O . GLU A 1 168 ? -6.358 -5.086 19.621 1.00 95.50 168 GLU A O 1
ATOM 1374 N N . ILE A 1 169 ? -7.063 -3.071 18.910 1.00 96.50 169 ILE A N 1
ATOM 1375 C CA . ILE A 1 169 ? -7.676 -3.585 17.679 1.00 96.50 169 ILE A CA 1
ATOM 1376 C C . ILE A 1 169 ? -6.628 -4.229 16.768 1.00 96.50 169 ILE A C 1
ATOM 1378 O O . ILE A 1 169 ? -6.878 -5.297 16.202 1.00 96.50 169 ILE A O 1
ATOM 1382 N N . PHE A 1 170 ? -5.460 -3.603 16.615 1.00 96.19 170 PHE A N 1
ATOM 1383 C CA . PHE A 1 170 ? -4.412 -4.127 15.738 1.00 96.19 170 PHE A CA 1
ATOM 1384 C C . PHE A 1 170 ? -3.750 -5.393 16.285 1.00 96.19 170 PHE A C 1
ATOM 1386 O O . PHE A 1 170 ? -3.446 -6.285 15.493 1.00 96.19 170 PHE A O 1
ATOM 1393 N N . TYR A 1 171 ? -3.577 -5.520 17.602 1.00 94.19 171 TYR A N 1
ATOM 1394 C CA . TYR A 1 171 ? -3.103 -6.756 18.222 1.00 94.19 171 TYR A CA 1
ATOM 1395 C C . TYR A 1 171 ? -4.082 -7.904 17.998 1.00 94.19 171 TYR A C 1
ATOM 1397 O O . TYR A 1 171 ? -3.662 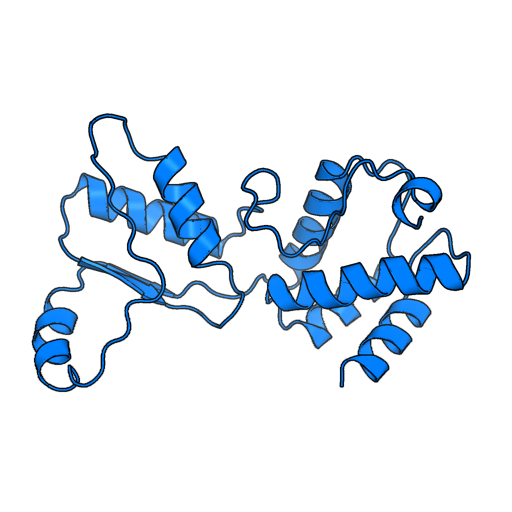-8.960 17.527 1.00 94.19 171 TYR A O 1
ATOM 1405 N N . LEU A 1 172 ? -5.378 -7.669 18.219 1.00 93.19 172 LEU A N 1
ATOM 1406 C CA . LEU A 1 172 ? -6.411 -8.670 17.959 1.00 93.19 172 LEU A CA 1
ATOM 1407 C C . LEU A 1 172 ? -6.414 -9.114 16.487 1.00 93.19 172 LEU A C 1
ATOM 1409 O O . LEU A 1 172 ? -6.414 -10.304 16.186 1.00 93.19 172 LEU A O 1
ATOM 1413 N N . CYS A 1 173 ? -6.344 -8.163 15.551 1.00 93.12 173 CYS A N 1
ATOM 1414 C CA . CYS A 1 173 ? -6.297 -8.486 14.123 1.00 93.12 173 CYS A CA 1
ATOM 1415 C C . CYS A 1 173 ? -5.033 -9.263 13.737 1.00 93.12 173 CYS A C 1
ATOM 1417 O O . CYS A 1 173 ? -5.081 -10.080 12.820 1.00 93.12 173 CYS A O 1
ATOM 1419 N N . ARG A 1 174 ? -3.904 -8.996 14.403 1.00 91.31 174 ARG A N 1
ATOM 1420 C CA . ARG A 1 174 ? -2.639 -9.694 14.165 1.00 91.31 174 ARG A CA 1
ATOM 1421 C C . ARG A 1 174 ? -2.710 -11.152 14.614 1.00 91.31 174 ARG A C 1
ATOM 1423 O O . ARG A 1 174 ? -2.240 -12.007 13.875 1.00 91.31 174 ARG A O 1
ATOM 1430 N N . GLU A 1 175 ? -3.291 -11.430 15.780 1.00 88.38 175 GLU A N 1
ATOM 1431 C CA . GLU A 1 175 ? -3.445 -12.798 16.303 1.00 88.38 175 GLU A CA 1
ATOM 1432 C C . GLU A 1 175 ? -4.320 -13.671 15.399 1.00 88.38 175 GLU A C 1
ATOM 1434 O O . GLU A 1 175 ? -4.016 -14.837 15.180 1.00 88.38 175 GLU A O 1
ATOM 1439 N N . GLU A 1 176 ? -5.366 -13.097 14.807 1.00 82.69 176 GLU A N 1
ATOM 1440 C CA . GLU A 1 176 ? -6.263 -13.820 13.899 1.00 82.69 176 GLU A CA 1
ATOM 1441 C C . GLU A 1 176 ? -5.680 -14.070 12.496 1.00 82.69 176 GLU A C 1
ATOM 1443 O O . GLU A 1 176 ? -6.226 -14.872 11.737 1.00 82.69 176 GLU A O 1
ATOM 1448 N N . LEU A 1 177 ? -4.628 -13.341 12.115 1.00 78.88 177 LEU A N 1
ATOM 1449 C CA . LEU A 1 177 ? -3.955 -13.461 10.815 1.00 78.88 177 LEU A CA 1
ATOM 1450 C C . LEU A 1 177 ? -2.678 -14.316 10.881 1.00 78.88 177 LEU A C 1
ATOM 1452 O O . LEU A 1 177 ? -2.007 -14.438 9.853 1.00 78.88 177 LEU A O 1
ATOM 1456 N N . GLY A 1 178 ? -2.348 -14.845 12.066 1.00 54.97 178 GLY A N 1
ATOM 1457 C CA . GLY A 1 178 ? -1.203 -15.722 12.329 1.00 54.97 178 GLY A CA 1
ATOM 1458 C C . GLY A 1 178 ? -1.403 -17.129 11.792 1.00 54.97 178 GLY A C 1
ATOM 1459 O O . GLY A 1 178 ? -2.250 -17.852 12.357 1.00 54.97 178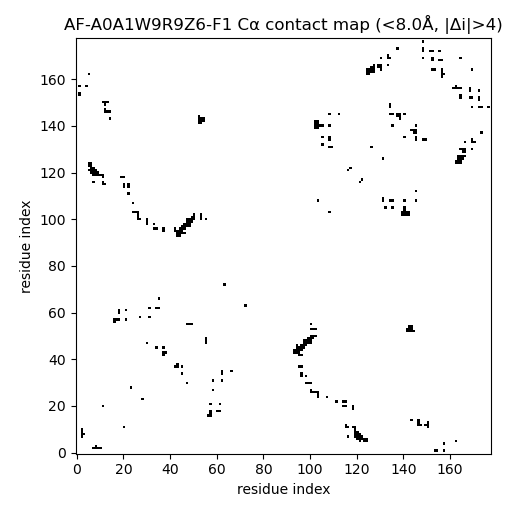 GLY A O 1
#

Secondary structure (DSSP, 8-state):
-HHHHHT-SS-TT-S---GGG----HHHHHHHHHHHHHHHTT-SEEEEEE-TTSSHHHHHHHHHHHS-TTS------S---SS-TTTHHHHHHTEEEEEEEPPPPHHHHHHHHHHHHHHTT-SS-EE-HHHHHHHHHHHTT-HHHHHHHHHHHHHHHHHTT-SEE-HHHHHHHHHHT-

Nearest PDB structures (foldseek):
  1in6-assembly1_A  TM=8.321E-01  e=3.547E-02  Thermotoga maritima
  7mbw-assembly2_C  TM=6.332E-01  e=1.267E-02  Escherichia coli
  7mbw-assembly1_A  TM=6.927E-01  e=9.934E-02  Escherichia coli
  7mcs-assembly1_E  TM=7.028E-01  e=1.107E-01  Escherichia coli

Solvent-accessible surface area (backbone atoms only — not comparable to full-atom values): 10409 Å² total; per-residue (Å²): 113,52,41,68,77,50,53,32,78,49,76,52,43,57,94,68,89,49,71,90,68,62,71,79,45,73,47,54,50,53,47,48,52,53,50,53,50,38,59,75,70,62,48,73,39,69,44,79,48,59,63,90,50,48,41,70,71,52,49,55,54,56,46,60,76,71,51,60,90,89,61,88,84,85,88,85,77,86,80,86,76,92,79,54,77,76,67,47,55,65,53,56,74,47,45,66,43,78,44,73,40,54,52,43,51,74,85,42,48,54,55,46,54,54,49,24,35,47,68,18,48,46,81,73,64,46,66,39,80,63,29,51,53,54,45,32,70,75,25,66,29,20,52,49,47,39,22,51,53,52,45,47,30,49,52,53,22,46,77,68,70,42,76,52,46,39,48,69,47,48,52,55,47,48,64,77,72,105

Sequence (178 aa):
MYLQFYGLKEPPFGVTCDLQFFFEGSSHKEALASLIYGIKEKKGLILITGEVGVGKTILCKALMEKLPSSVRVSLLLNPYFSEIQSKLRQLRQRIFVKYHLSPLRKEEVKKYVEFRLKKAGNLFLKFSPQSYDIIYEFSQGIPRLINMICERALICGFVKERKMLDEEIFYLCREELG

Mean predicted aligned error: 5.76 Å

Radius of gyration: 19.02 Å; Cα contacts (8 Å, |Δi|>4): 213; chains: 1; bounding box: 44×38×50 Å